Protein AF-A0A9D6ND81-F1 (afdb_monomer)

Sequence (328 aa):
MEAWKDYARQASREGVLPTLGQKLVQLRFPVREGISRTQEYRAAIRRGERTEPGEGVRLQSPDELGLLLQPTPAGVVPVLIAGCREDFVLLVQALGHGNEPVTIPDSMGAITLGGLKNWDRIERLKLRFEREFPAGEWDEEFARMLPYPELYQDRVLIVSTGEYSGVEASALGIEEPAWRELSLAIRLHHECAHYFTHRVLGSMQNHALDELIADYMGIRGAIGRYRADWALHFLGLESFPNYRRGGRLQNYRDPPLRRAAFSVVCSLVRAAVGHLESFDSQLDRGAGDASLLLTLTRFGLIELASPEAPRRLVENWSRTVTLSGCKQ

Secondary structure (DSSP, 8-state):
-HHHHHHHHHHHHH-HHHHHHHH-GGGGS---TTGGGSHHHHHHHHH-PPPP-------SSGGG-EEEEEEETTEEEEEEEESSHHHHHHHHHHHHSTT--PPPPTT--EEEEEEEE-HHHHHHHHHHHHHH-TT--HHHHHHHHTT-GGGTEEEEEEEE-SPGGG--GGGGT--HHHHHHHHHHHHHHHHHHHHHHHHHHS----SHHHHHHHHHHHHHHHHSS--HHHHHHHHT-TBTTBPPTTSGGGGG-SS---HHHHHHHHHHHHHHHHHHHHHHTTS-TT--HHHHHHHHTTS-HHHHHSTTHHHHHHHHHHHHHHHTT---

Foldseek 3Di:
DVVLVVLQVVCVPPNNLVSVVVWQVLQQDAQEACPLVDPQLCCCQVVVDDDDRDPGYDAPCRVQWDWDFDQFPLGTAIETEHADPRNLQQCCCSQPVSSYNDDDDPQDFKDKHWFRFGSNLLVVVQVVCCVVPVPDDSVVVVVVCVVPSVSGIHIYMYGYLDAALNFACVNVVHDRVVRSQLNVQLVSQLVSLVVLCCNPVVDDDLAPLSNLLSSQRSNCRSPLFADLCVVCSQQQNNPPVDGDPSHPVCVNQVVNDDPVVSSVVSLLSSQLSVLSRLLRVPDDSPQDPNLLSVLSVVDDSNCSSDPCNSVSSVVSSVVSCVVVPPDD

Mean predicted aligned error: 5.25 Å

Solvent-accessible surface area (backbone atoms only — not comparable to full-atom values): 17987 Å² total; per-residue (Å²): 110,72,68,57,54,52,47,48,62,46,18,78,75,68,35,42,65,66,44,43,32,77,40,36,67,50,44,39,39,49,69,34,83,65,45,59,72,37,68,67,48,43,38,32,75,76,69,58,46,86,71,77,94,59,87,17,56,80,56,87,54,58,89,49,41,42,71,44,77,44,79,40,86,76,49,74,41,44,33,40,35,18,56,41,70,68,37,32,48,51,50,47,21,24,70,69,48,56,13,26,76,68,90,70,64,88,86,63,57,60,51,79,43,71,73,38,72,30,50,52,54,46,52,53,51,48,58,50,46,46,70,78,35,76,88,58,62,64,70,63,55,51,58,69,43,62,90,45,52,78,81,44,31,39,60,39,35,40,32,33,40,60,51,47,69,76,50,58,31,72,83,73,75,41,56,58,73,62,36,32,54,43,19,32,40,20,48,53,33,20,52,42,42,50,53,30,36,38,72,76,68,74,51,77,61,94,39,66,52,54,53,51,52,15,50,45,43,4,40,20,67,52,71,69,46,54,51,41,67,60,52,25,51,35,38,16,43,69,60,62,93,49,70,48,87,84,19,52,55,66,73,55,32,80,76,79,58,54,71,69,59,44,53,51,52,53,52,34,51,57,38,21,41,51,28,50,31,60,35,45,74,75,51,65,89,77,68,54,66,55,47,49,54,63,40,57,73,74,52,53,58,69,50,35,34,36,92,59,24,32,62,52,49,53,58,42,36,57,52,41,37,65,72,68,68,60,74,131

Structure (mmCIF, N/CA/C/O backbone):
data_AF-A0A9D6ND81-F1
#
_entry.id   AF-A0A9D6ND81-F1
#
loop_
_atom_site.group_PDB
_atom_site.id
_atom_site.type_symbol
_atom_site.label_atom_id
_atom_site.label_alt_id
_atom_site.label_comp_id
_atom_site.label_asym_id
_atom_site.label_entity_id
_atom_site.label_seq_id
_atom_site.pdbx_PDB_ins_code
_atom_site.Cartn_x
_atom_site.Cartn_y
_atom_site.Cartn_z
_atom_site.occupancy
_atom_site.B_iso_or_equiv
_atom_site.auth_seq_id
_atom_site.auth_comp_id
_atom_site.auth_asym_id
_atom_site.auth_atom_id
_atom_site.pdbx_PDB_model_num
ATOM 1 N N . MET A 1 1 ? 15.824 1.475 -5.608 1.00 88.25 1 MET A N 1
ATOM 2 C CA . MET A 1 1 ? 15.254 2.763 -5.146 1.00 88.25 1 MET A CA 1
ATOM 3 C C . MET A 1 1 ? 15.819 3.968 -5.895 1.00 88.25 1 MET A C 1
ATOM 5 O O . MET A 1 1 ? 15.022 4.783 -6.324 1.00 88.25 1 MET A O 1
ATOM 9 N N . GLU A 1 2 ? 17.136 4.087 -6.115 1.00 88.56 2 GLU A N 1
ATOM 10 C CA . GLU A 1 2 ? 17.716 5.240 -6.846 1.00 88.56 2 GLU A CA 1
ATOM 11 C C . GLU A 1 2 ? 17.042 5.536 -8.197 1.00 88.56 2 GLU A C 1
ATOM 13 O O . GLU A 1 2 ? 16.660 6.673 -8.449 1.00 88.56 2 GLU A O 1
ATOM 18 N N . ALA A 1 3 ? 16.768 4.508 -9.009 1.00 92.38 3 ALA A N 1
ATOM 19 C CA . ALA A 1 3 ? 16.034 4.680 -10.267 1.00 92.38 3 ALA A CA 1
ATOM 20 C C . ALA A 1 3 ? 14.653 5.344 -10.071 1.00 92.38 3 ALA A C 1
ATOM 22 O O . ALA A 1 3 ? 14.305 6.269 -10.790 1.00 92.38 3 ALA A O 1
ATOM 23 N N . TRP A 1 4 ? 13.894 4.947 -9.046 1.00 95.69 4 TRP A N 1
ATOM 24 C CA . TRP A 1 4 ? 12.583 5.537 -8.752 1.00 95.69 4 TRP A CA 1
ATOM 25 C C . TRP A 1 4 ? 12.667 6.972 -8.225 1.00 95.69 4 TRP A C 1
ATOM 27 O O . TRP A 1 4 ? 11.768 7.763 -8.497 1.00 95.69 4 TRP A O 1
ATOM 37 N N . LYS A 1 5 ? 13.751 7.343 -7.528 1.00 95.88 5 LYS A N 1
ATOM 38 C CA . LYS A 1 5 ? 14.025 8.749 -7.179 1.00 95.88 5 LYS A CA 1
ATOM 39 C C . LYS A 1 5 ? 14.247 9.591 -8.431 1.00 95.88 5 LYS A C 1
ATOM 41 O O . LYS A 1 5 ? 13.729 10.701 -8.509 1.00 95.88 5 LYS A O 1
ATOM 46 N N . ASP A 1 6 ? 14.975 9.064 -9.414 1.00 95.44 6 ASP A N 1
ATOM 47 C CA . ASP A 1 6 ? 15.129 9.727 -10.711 1.00 95.44 6 ASP A CA 1
ATOM 48 C C . ASP A 1 6 ? 13.788 9.859 -11.430 1.00 95.44 6 ASP A C 1
ATOM 50 O O . ASP A 1 6 ? 13.465 10.947 -11.899 1.00 95.44 6 ASP A O 1
ATOM 54 N N . TYR A 1 7 ? 12.984 8.792 -11.457 1.00 97.06 7 TYR A N 1
ATOM 55 C CA . TYR A 1 7 ? 11.669 8.819 -12.101 1.00 97.06 7 TYR A CA 1
ATOM 56 C C . TYR A 1 7 ? 10.750 9.844 -11.440 1.00 97.06 7 TYR A C 1
ATOM 58 O O . TYR A 1 7 ? 10.130 10.627 -12.143 1.00 97.06 7 TYR A O 1
ATOM 66 N N . ALA A 1 8 ? 10.711 9.913 -10.107 1.00 96.88 8 ALA A N 1
ATOM 67 C CA . ALA A 1 8 ? 9.925 10.915 -9.390 1.00 96.88 8 ALA A CA 1
ATOM 68 C C . ALA A 1 8 ? 10.389 12.352 -9.698 1.00 96.88 8 ALA A C 1
ATOM 70 O O . ALA A 1 8 ? 9.562 13.241 -9.895 1.00 96.88 8 ALA A O 1
ATOM 71 N N . ARG A 1 9 ? 11.707 12.585 -9.798 1.00 97.00 9 ARG A N 1
ATOM 72 C CA . ARG A 1 9 ? 12.269 13.895 -10.179 1.00 97.00 9 ARG A CA 1
ATOM 73 C C . ARG A 1 9 ? 11.976 14.288 -11.624 1.00 97.00 9 ARG A C 1
ATOM 75 O O . ARG A 1 9 ? 11.824 15.472 -11.899 1.00 97.00 9 ARG A O 1
ATOM 82 N N . GLN A 1 10 ? 11.958 13.328 -12.544 1.00 96.94 10 GLN A N 1
ATOM 83 C CA . GLN A 1 10 ? 11.612 13.573 -13.943 1.00 96.94 10 GLN A CA 1
ATOM 84 C C . GLN A 1 10 ? 10.099 13.800 -14.087 1.00 96.94 10 GLN A C 1
ATOM 86 O O . GLN A 1 10 ? 9.672 14.770 -14.710 1.00 96.94 10 GLN A O 1
ATOM 91 N N . ALA A 1 11 ? 9.293 12.988 -13.401 1.00 96.88 11 ALA A N 1
ATOM 92 C CA . ALA A 1 11 ? 7.837 13.069 -13.404 1.00 96.88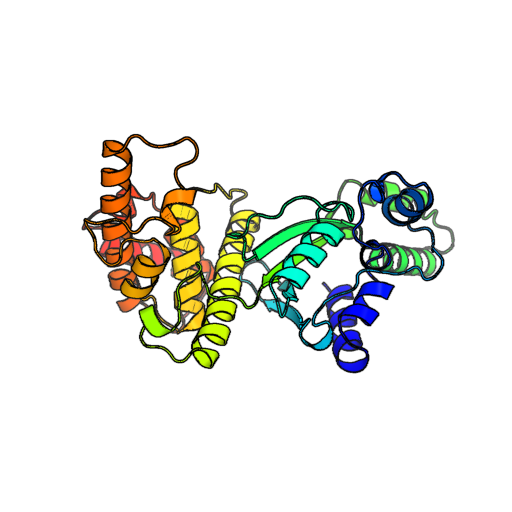 11 ALA A CA 1
ATOM 93 C C . ALA A 1 11 ? 7.298 14.404 -12.883 1.00 96.88 11 ALA A C 1
ATOM 95 O O . ALA A 1 11 ? 6.291 14.879 -13.396 1.00 96.88 11 ALA A O 1
ATOM 96 N N . SER A 1 12 ? 7.975 15.051 -11.930 1.00 94.81 12 SER A N 1
ATOM 97 C CA . SER A 1 12 ? 7.572 16.385 -11.460 1.00 94.81 12 SER A CA 1
ATOM 98 C C . SER A 1 12 ? 7.751 17.496 -12.502 1.00 94.81 12 SER A C 1
ATOM 100 O O . SER A 1 12 ? 7.227 18.591 -12.314 1.00 94.81 12 SER A O 1
ATOM 102 N N . ARG A 1 13 ? 8.492 17.235 -13.586 1.00 95.25 13 ARG A N 1
ATOM 103 C CA . ARG A 1 13 ? 8.739 18.182 -14.684 1.00 95.25 13 ARG A CA 1
ATOM 104 C C . ARG A 1 13 ? 7.963 17.820 -15.943 1.00 95.25 13 ARG A C 1
ATOM 106 O O . ARG A 1 13 ? 7.479 18.708 -16.631 1.00 95.25 13 ARG A O 1
ATOM 113 N N . GLU A 1 14 ? 7.886 16.529 -16.249 1.00 95.12 14 GLU A N 1
ATOM 114 C CA . GLU A 1 14 ? 7.381 16.018 -17.529 1.00 95.12 14 GLU A CA 1
ATOM 115 C C . GLU A 1 14 ? 6.001 15.356 -17.411 1.00 95.12 14 GLU A C 1
ATOM 117 O O . GLU A 1 14 ? 5.374 15.082 -18.428 1.00 95.12 14 GLU A O 1
ATOM 122 N N . GLY A 1 15 ? 5.520 15.100 -16.190 1.00 96.25 15 GLY A N 1
ATOM 123 C CA . GLY A 1 15 ? 4.318 14.315 -15.912 1.00 96.25 15 GLY A CA 1
ATOM 124 C C . GLY A 1 15 ? 4.631 12.839 -15.643 1.00 96.25 15 GLY A C 1
ATOM 125 O O . GLY A 1 15 ? 5.607 12.277 -16.154 1.00 96.25 15 GLY A O 1
ATOM 126 N N . VAL A 1 16 ? 3.799 12.185 -14.825 1.00 97.25 16 VAL A N 1
ATOM 127 C CA . VAL A 1 16 ? 4.038 10.804 -14.370 1.00 97.25 16 VAL A CA 1
ATOM 128 C C . VAL A 1 16 ? 3.917 9.799 -15.512 1.00 97.25 16 VAL A C 1
ATOM 130 O O . VAL A 1 16 ? 4.840 9.016 -15.730 1.00 97.25 16 VAL A O 1
ATOM 133 N N . LEU A 1 17 ? 2.811 9.824 -16.260 1.00 95.56 17 LEU A N 1
ATOM 134 C CA . LEU A 1 17 ? 2.563 8.876 -17.349 1.00 95.56 17 LEU A CA 1
ATOM 135 C C . LEU A 1 17 ? 3.634 8.931 -18.457 1.00 95.56 17 LEU A C 1
ATOM 137 O O . LEU A 1 17 ? 4.188 7.875 -18.766 1.00 95.56 17 LEU A O 1
ATOM 141 N N . PRO A 1 18 ? 3.993 10.098 -19.034 1.00 93.94 18 PRO A N 1
ATOM 142 C CA . PRO A 1 18 ? 5.040 10.155 -20.056 1.00 93.94 18 PRO A CA 1
ATOM 143 C C . PRO A 1 18 ? 6.413 9.748 -19.510 1.00 93.94 18 PRO A C 1
ATOM 145 O O . PRO A 1 18 ? 7.141 9.025 -20.191 1.00 93.94 18 PRO A O 1
ATOM 148 N N . THR A 1 19 ? 6.746 10.126 -18.270 1.00 95.75 19 THR A N 1
ATOM 149 C CA . THR A 1 19 ? 7.998 9.701 -17.627 1.00 95.75 19 THR A CA 1
ATOM 150 C C . THR A 1 19 ? 8.043 8.186 -17.490 1.00 95.75 19 THR A C 1
ATOM 152 O O . THR A 1 19 ? 8.969 7.546 -17.979 1.00 95.75 19 THR A O 1
ATOM 155 N N . LEU A 1 20 ? 7.036 7.580 -16.856 1.00 95.44 20 LEU A N 1
ATOM 156 C CA . LEU A 1 20 ? 7.020 6.137 -16.639 1.00 95.44 20 LEU A CA 1
ATOM 157 C C . LEU A 1 20 ? 6.849 5.361 -17.944 1.00 95.44 20 LEU A C 1
ATOM 159 O O . LEU A 1 20 ? 7.405 4.276 -18.049 1.00 95.44 20 LEU A O 1
ATOM 163 N N . GLY A 1 21 ? 6.189 5.913 -18.963 1.00 92.75 21 GLY A N 1
ATOM 164 C CA . GLY A 1 21 ? 6.114 5.327 -20.304 1.00 92.75 21 GLY A CA 1
ATOM 165 C C . GLY A 1 21 ? 7.483 5.107 -20.951 1.00 92.75 21 GLY A C 1
ATOM 166 O O . GLY A 1 21 ? 7.679 4.125 -21.663 1.00 92.75 21 GLY A O 1
ATOM 167 N N . GLN A 1 22 ? 8.467 5.960 -20.655 1.00 90.50 22 GLN A N 1
ATOM 168 C CA . GLN A 1 22 ? 9.845 5.781 -21.127 1.00 90.50 22 GLN A CA 1
ATOM 169 C C . GLN A 1 22 ? 10.618 4.708 -20.344 1.00 90.50 22 GLN A C 1
ATOM 171 O O . GLN A 1 22 ? 11.626 4.204 -20.835 1.00 90.50 22 GLN A O 1
ATOM 176 N N . LYS A 1 23 ? 10.192 4.388 -19.116 1.00 91.75 23 LYS A N 1
ATOM 177 C CA . LYS A 1 23 ? 10.941 3.551 -18.157 1.00 91.75 23 LYS A CA 1
ATOM 178 C C . LYS A 1 23 ? 10.355 2.152 -18.008 1.00 91.75 23 LYS A C 1
ATOM 180 O O . LYS A 1 23 ? 11.082 1.166 -17.908 1.00 91.75 23 LYS A O 1
ATOM 185 N N . LEU A 1 24 ? 9.031 2.076 -18.007 1.00 93.00 24 LEU A N 1
ATOM 186 C CA . LEU A 1 24 ? 8.222 0.882 -17.838 1.00 93.00 24 LEU A CA 1
ATOM 187 C C . LEU A 1 24 ? 7.550 0.571 -19.170 1.00 93.00 24 LEU A C 1
ATOM 189 O O . LEU A 1 24 ? 6.518 1.134 -19.530 1.00 93.00 24 LEU A O 1
ATOM 193 N N . VAL A 1 25 ? 8.160 -0.351 -19.905 1.00 91.75 25 VAL A N 1
ATOM 194 C CA . VAL A 1 25 ? 7.759 -0.733 -21.262 1.00 91.75 25 VAL A CA 1
ATOM 195 C C . VAL A 1 25 ? 6.287 -1.161 -21.368 1.00 91.75 25 VAL A C 1
ATOM 197 O O . VAL A 1 25 ? 5.660 -0.922 -22.392 1.00 91.75 25 VAL A O 1
ATOM 200 N N . GLN A 1 26 ? 5.701 -1.709 -20.301 1.00 93.44 26 GLN A N 1
ATOM 201 C CA . GLN A 1 26 ? 4.286 -2.083 -20.215 1.00 93.44 26 GLN A CA 1
ATOM 202 C C . GLN A 1 26 ? 3.352 -0.900 -20.500 1.00 93.44 26 GLN A C 1
ATOM 204 O O . GLN A 1 26 ? 2.315 -1.076 -21.131 1.00 93.44 26 GLN A O 1
ATOM 209 N N . LEU A 1 27 ? 3.725 0.315 -20.084 1.00 94.50 27 LEU A N 1
ATOM 210 C CA . LEU A 1 27 ? 2.910 1.517 -20.281 1.00 94.50 27 LEU A CA 1
ATOM 211 C C . LEU A 1 27 ? 2.915 2.007 -21.739 1.00 94.50 27 LEU A C 1
ATOM 213 O O . LEU A 1 27 ? 2.100 2.848 -22.113 1.00 94.50 27 LEU A O 1
ATOM 217 N N . ARG A 1 28 ? 3.799 1.454 -22.581 1.00 92.81 28 ARG A N 1
ATOM 218 C CA . ARG A 1 28 ? 3.865 1.728 -24.025 1.00 92.81 28 ARG A CA 1
ATOM 219 C C . ARG A 1 28 ? 2.915 0.859 -24.847 1.00 92.81 28 ARG A C 1
ATOM 221 O O . ARG A 1 28 ? 2.772 1.090 -26.045 1.00 92.81 28 ARG A O 1
ATOM 228 N N . PHE A 1 29 ? 2.245 -0.103 -24.216 1.00 94.25 29 PHE A N 1
ATOM 229 C CA . PHE A 1 29 ? 1.264 -0.970 -24.857 1.00 94.25 29 PHE A CA 1
ATOM 230 C C . PHE A 1 29 ? -0.150 -0.663 -24.351 1.00 94.25 29 PHE A C 1
ATOM 232 O O . PHE A 1 29 ? -0.328 -0.454 -23.150 1.00 94.25 29 PHE A O 1
ATOM 239 N N . PRO A 1 30 ? -1.170 -0.665 -25.226 1.00 95.62 30 PRO A N 1
ATOM 240 C CA . PRO A 1 30 ? -2.553 -0.535 -24.784 1.00 95.62 30 PRO A CA 1
ATOM 241 C C . PRO A 1 30 ? -2.991 -1.771 -23.997 1.00 95.62 30 PRO A C 1
ATOM 243 O O . PRO A 1 30 ? -2.420 -2.850 -24.146 1.00 95.62 30 PRO A O 1
ATOM 246 N N . VAL A 1 31 ? -4.034 -1.634 -23.182 1.00 96.56 31 VAL A N 1
ATOM 247 C CA . VAL A 1 31 ? -4.707 -2.798 -22.597 1.00 96.56 31 VAL A CA 1
ATOM 248 C C . VAL A 1 31 ? -5.694 -3.351 -23.624 1.00 96.56 31 VAL A C 1
ATOM 250 O O . VAL A 1 31 ? -6.632 -2.658 -24.014 1.00 96.56 31 VAL A O 1
ATOM 253 N N . ARG A 1 32 ? -5.470 -4.579 -24.103 1.00 96.31 32 ARG A N 1
ATOM 254 C CA . ARG A 1 32 ? -6.309 -5.212 -25.133 1.00 96.31 32 ARG A CA 1
ATOM 255 C C . ARG A 1 32 ? -6.167 -6.727 -25.114 1.00 96.31 32 ARG A C 1
ATOM 257 O O . ARG A 1 32 ? -5.070 -7.244 -24.928 1.00 96.31 32 ARG A O 1
ATOM 264 N N . GLU A 1 33 ? -7.268 -7.423 -25.383 1.00 97.31 33 GLU A N 1
ATOM 265 C CA . GLU A 1 33 ? -7.290 -8.883 -25.446 1.00 97.31 33 GLU A CA 1
ATOM 266 C C . GLU A 1 33 ? -6.237 -9.431 -26.423 1.00 97.31 33 GLU A C 1
ATOM 268 O O . GLU A 1 33 ? -6.133 -9.012 -27.580 1.00 97.31 33 GLU A O 1
ATOM 273 N N . GLY A 1 34 ? -5.432 -10.369 -25.931 1.00 95.94 34 GLY A N 1
ATOM 274 C CA . GLY A 1 34 ? -4.410 -11.080 -26.686 1.00 95.94 34 GLY A CA 1
ATOM 275 C C . GLY A 1 34 ? -3.121 -10.294 -26.923 1.00 95.94 34 GLY A C 1
ATOM 276 O O . GLY A 1 34 ? -2.216 -10.831 -27.574 1.00 95.94 34 GLY A O 1
ATOM 277 N N . ILE A 1 35 ? -2.981 -9.065 -26.409 1.00 94.94 35 ILE A N 1
ATOM 278 C CA . ILE A 1 35 ? -1.780 -8.257 -26.651 1.00 94.94 35 ILE A CA 1
ATOM 279 C C . ILE A 1 35 ? -0.513 -8.932 -26.122 1.00 94.94 35 ILE A C 1
ATOM 281 O O . ILE A 1 35 ? 0.520 -8.908 -26.799 1.00 94.94 35 ILE A O 1
ATOM 285 N N . SER A 1 36 ? -0.616 -9.656 -25.002 1.00 94.19 36 SER A N 1
ATOM 286 C CA . SER A 1 36 ? 0.494 -10.393 -24.385 1.00 94.19 36 SER A CA 1
ATOM 287 C C . SER A 1 36 ? 1.052 -11.521 -25.266 1.00 94.19 36 SER A C 1
ATOM 289 O O . SER A 1 36 ? 2.153 -12.049 -25.041 1.00 94.19 36 SER A O 1
ATOM 291 N N . ARG A 1 37 ? 0.285 -11.931 -26.285 1.00 94.81 37 ARG A N 1
ATOM 292 C CA . ARG A 1 37 ? 0.641 -13.002 -27.221 1.00 94.81 37 ARG A CA 1
ATOM 293 C C . ARG A 1 37 ? 1.326 -12.492 -28.481 1.00 94.81 37 ARG A C 1
ATOM 295 O O . ARG A 1 37 ? 1.929 -13.302 -29.185 1.00 94.81 37 ARG A O 1
ATOM 302 N N . THR A 1 38 ? 1.270 -11.189 -28.743 1.00 93.69 38 THR A N 1
ATOM 303 C CA . THR A 1 38 ? 1.904 -10.586 -29.917 1.00 93.69 38 THR A CA 1
ATOM 304 C C . THR A 1 38 ? 3.428 -10.714 -29.848 1.00 93.69 38 THR A C 1
ATOM 306 O O . THR A 1 38 ? 4.031 -10.760 -28.770 1.00 93.69 38 THR A O 1
ATOM 309 N N . GLN A 1 39 ? 4.067 -10.806 -31.015 1.00 93.06 39 GLN A N 1
ATOM 310 C CA . GLN A 1 39 ? 5.523 -10.916 -31.103 1.00 93.06 39 GLN A CA 1
ATOM 311 C C . GLN A 1 39 ? 6.210 -9.659 -30.560 1.00 93.06 39 GLN A C 1
ATOM 313 O O . GLN A 1 39 ? 7.165 -9.781 -29.796 1.00 93.06 39 GLN A O 1
ATOM 318 N N . GLU A 1 40 ? 5.683 -8.483 -30.904 1.00 92.81 40 GLU A N 1
ATOM 319 C CA . GLU A 1 40 ? 6.182 -7.183 -30.453 1.00 92.81 40 GLU A CA 1
ATOM 320 C C . GLU A 1 40 ? 6.127 -7.051 -28.925 1.00 92.81 40 GLU A C 1
ATOM 322 O O . GLU A 1 40 ? 7.141 -6.759 -28.293 1.00 92.81 40 GLU A O 1
ATOM 327 N N . TYR A 1 41 ? 4.986 -7.369 -28.305 1.00 92.75 41 TYR A N 1
ATOM 328 C CA . TYR A 1 41 ? 4.858 -7.331 -26.848 1.00 92.75 41 TYR A CA 1
ATOM 329 C C . TYR A 1 41 ? 5.855 -8.268 -26.165 1.00 92.75 41 TYR A C 1
ATOM 331 O O . TYR A 1 41 ? 6.558 -7.891 -25.228 1.00 92.75 41 TYR A O 1
ATOM 339 N N . ARG A 1 42 ? 5.962 -9.513 -26.645 1.00 92.75 42 ARG A N 1
ATOM 340 C CA . ARG A 1 42 ? 6.892 -10.495 -26.069 1.00 92.75 42 ARG A CA 1
ATOM 341 C C . ARG A 1 42 ? 8.344 -10.066 -26.230 1.00 92.75 42 ARG A C 1
ATOM 343 O O . ARG A 1 42 ? 9.124 -10.302 -25.312 1.00 92.75 42 ARG A O 1
ATOM 350 N N . ALA A 1 43 ? 8.697 -9.465 -27.361 1.00 92.06 43 ALA A N 1
ATOM 351 C CA . ALA A 1 43 ? 10.022 -8.916 -27.603 1.00 92.06 43 ALA A CA 1
ATOM 352 C C . ALA A 1 43 ? 10.363 -7.818 -26.587 1.00 92.06 43 ALA A C 1
ATOM 354 O O . ALA A 1 43 ? 11.364 -7.916 -25.875 1.00 92.06 43 ALA A O 1
ATOM 355 N N . ALA A 1 44 ? 9.465 -6.850 -26.430 1.00 91.81 44 ALA A N 1
ATOM 356 C CA . ALA A 1 44 ? 9.645 -5.721 -25.531 1.00 91.81 44 ALA A CA 1
ATOM 357 C C . ALA A 1 44 ? 9.690 -6.152 -24.053 1.00 91.81 44 ALA A C 1
ATOM 359 O O . ALA A 1 44 ? 10.634 -5.845 -23.330 1.00 91.81 44 ALA A O 1
ATOM 360 N N . ILE A 1 45 ? 8.708 -6.937 -23.595 1.00 89.62 45 ILE A N 1
ATOM 361 C CA . ILE A 1 45 ? 8.596 -7.325 -22.181 1.00 89.62 45 ILE A CA 1
ATOM 362 C C . ILE A 1 45 ? 9.645 -8.364 -21.773 1.00 89.62 45 ILE A C 1
ATOM 364 O O . ILE A 1 45 ? 10.164 -8.303 -20.655 1.00 89.62 45 ILE A O 1
ATOM 368 N N . ARG A 1 46 ? 9.957 -9.348 -22.632 1.00 86.94 46 ARG A N 1
ATOM 369 C CA . ARG A 1 46 ? 10.862 -10.455 -22.262 1.00 86.94 46 ARG A CA 1
ATOM 370 C C . ARG A 1 46 ? 12.324 -10.191 -22.581 1.00 86.94 46 ARG A C 1
ATOM 372 O O . ARG A 1 46 ? 13.155 -10.773 -21.889 1.00 86.94 46 ARG A O 1
ATOM 379 N N . ARG A 1 47 ? 12.626 -9.373 -23.592 1.00 84.19 47 ARG A N 1
ATOM 380 C CA . ARG A 1 47 ? 14.000 -9.121 -24.057 1.00 84.19 47 ARG A CA 1
ATOM 381 C C . ARG A 1 47 ? 14.423 -7.652 -23.986 1.00 84.19 47 ARG A C 1
ATOM 383 O O . ARG A 1 47 ? 15.585 -7.369 -24.239 1.00 84.19 47 ARG A O 1
ATOM 390 N N . GLY A 1 48 ? 13.518 -6.735 -23.635 1.00 85.19 48 GLY A N 1
ATOM 391 C CA . GLY A 1 48 ? 13.843 -5.312 -23.525 1.00 85.19 48 GLY A CA 1
ATOM 392 C C . GLY A 1 48 ? 14.061 -4.636 -24.873 1.00 85.19 48 GLY A C 1
ATOM 393 O O . GLY A 1 48 ? 14.685 -3.579 -24.931 1.00 85.19 48 GLY A O 1
ATOM 394 N N . GLU A 1 49 ? 13.579 -5.243 -25.962 1.00 87.25 49 GLU A N 1
ATOM 395 C CA . GLU A 1 49 ? 13.700 -4.658 -27.293 1.00 87.25 49 GLU A CA 1
ATOM 396 C C . GLU A 1 49 ? 12.934 -3.334 -27.360 1.00 87.25 49 GLU A C 1
ATOM 398 O O . GLU A 1 49 ? 11.789 -3.226 -26.907 1.00 87.25 49 GLU A O 1
ATOM 403 N N . ARG A 1 50 ? 13.580 -2.314 -27.931 1.00 79.94 50 ARG A N 1
ATOM 404 C CA . ARG A 1 50 ? 12.942 -1.021 -28.159 1.00 79.94 50 ARG A CA 1
ATOM 405 C C . ARG A 1 50 ? 11.892 -1.195 -29.244 1.00 79.94 50 ARG A C 1
ATOM 407 O O . ARG A 1 50 ? 12.216 -1.522 -30.378 1.00 79.94 50 ARG A O 1
ATOM 414 N N . THR A 1 51 ? 10.643 -0.962 -28.881 1.00 74.12 51 THR A N 1
ATOM 415 C CA . THR A 1 51 ? 9.549 -0.859 -29.843 1.00 74.12 51 THR A CA 1
ATOM 416 C C . THR A 1 51 ? 9.395 0.576 -30.309 1.00 74.12 51 THR A C 1
ATOM 418 O O . THR A 1 51 ? 9.821 1.507 -29.613 1.00 74.12 51 THR A O 1
ATOM 421 N N . GLU A 1 52 ? 8.780 0.763 -31.472 1.00 73.81 52 GLU A N 1
ATOM 422 C CA . GLU A 1 52 ? 8.339 2.085 -31.906 1.00 73.81 52 GLU A CA 1
ATOM 423 C C . GLU A 1 52 ? 7.268 2.629 -30.941 1.00 73.81 52 GLU A C 1
ATOM 425 O O . GLU A 1 52 ? 6.636 1.867 -30.197 1.00 73.81 52 GLU A O 1
ATOM 430 N N . PRO A 1 53 ? 7.073 3.953 -30.857 1.00 62.41 53 PRO A N 1
ATOM 431 C CA . PRO A 1 53 ? 5.973 4.528 -30.093 1.00 62.41 53 PRO A CA 1
ATOM 432 C C . PRO A 1 53 ? 4.619 4.014 -30.615 1.00 62.41 53 PRO A C 1
ATOM 434 O O . PRO A 1 53 ? 4.193 4.361 -31.713 1.00 62.41 53 PRO A O 1
ATOM 437 N N . GLY A 1 54 ? 3.957 3.165 -29.825 1.00 70.56 54 GLY A N 1
ATOM 438 C CA . GLY A 1 54 ? 2.589 2.706 -30.065 1.00 70.56 54 GLY A CA 1
ATOM 439 C C . GLY A 1 54 ? 1.544 3.557 -29.336 1.00 70.56 54 GLY A C 1
ATOM 440 O O . GLY A 1 54 ? 1.853 4.595 -28.757 1.00 70.56 54 GLY A O 1
ATOM 441 N N . GLU A 1 55 ? 0.294 3.085 -29.327 1.00 82.06 55 GLU A N 1
ATOM 442 C CA . GLU A 1 55 ? -0.847 3.789 -28.718 1.00 82.06 55 GLU A CA 1
ATOM 443 C C . GLU A 1 55 ? -0.750 3.957 -27.187 1.00 82.06 55 GLU A C 1
ATOM 445 O O . GLU A 1 55 ? -1.362 4.880 -26.649 1.00 82.06 55 GLU A O 1
ATOM 450 N N . GLY A 1 56 ? 0.047 3.124 -26.502 1.00 90.25 56 GLY A N 1
ATOM 451 C CA . GLY A 1 56 ? 0.264 3.212 -25.056 1.00 90.25 56 GLY A CA 1
ATOM 452 C C . GLY A 1 56 ? -0.977 2.944 -24.203 1.00 90.25 56 GLY A C 1
ATOM 453 O O . GLY A 1 56 ? -2.075 2.702 -24.703 1.00 90.25 56 GLY A O 1
ATOM 454 N N . VAL A 1 57 ? -0.798 2.989 -22.883 1.00 94.38 57 VAL A N 1
ATOM 455 C CA . VAL A 1 57 ? -1.926 3.074 -21.947 1.00 94.38 57 VAL A CA 1
ATOM 456 C C . VAL A 1 57 ? -2.538 4.472 -22.047 1.00 94.38 57 VAL A C 1
ATOM 458 O O . VAL A 1 57 ? -1.829 5.471 -21.931 1.00 94.38 57 VAL A O 1
ATOM 461 N N . ARG A 1 58 ? -3.862 4.543 -22.223 1.00 94.62 58 ARG A N 1
ATOM 462 C CA . ARG A 1 58 ? -4.621 5.798 -22.235 1.00 94.62 58 ARG A CA 1
ATOM 463 C C . ARG A 1 58 ? -5.463 5.909 -20.978 1.00 94.62 58 ARG A C 1
ATOM 465 O O . ARG A 1 58 ? -6.483 5.239 -20.864 1.00 94.62 58 ARG A O 1
ATOM 472 N N . LEU A 1 59 ? -5.001 6.739 -20.052 1.00 95.94 59 LEU A N 1
ATOM 473 C CA . LEU A 1 59 ? -5.735 7.061 -18.835 1.00 95.94 59 LEU A CA 1
ATOM 474 C C . LEU A 1 59 ? -6.862 8.055 -19.143 1.00 95.94 59 LEU A C 1
ATOM 476 O O . LEU A 1 59 ? -6.725 8.894 -20.034 1.00 95.94 59 LEU A O 1
ATOM 480 N N . GLN A 1 60 ? -7.960 7.948 -18.405 1.00 96.44 60 GLN A N 1
ATOM 481 C CA . GLN A 1 60 ? -9.093 8.864 -18.429 1.00 96.44 60 GLN A CA 1
ATOM 482 C C . GLN A 1 60 ? -8.734 10.208 -17.786 1.00 96.44 60 GLN A C 1
ATOM 484 O O . GLN A 1 60 ? -9.067 11.250 -18.348 1.00 96.44 60 GLN A O 1
ATOM 489 N N . SER A 1 61 ? -8.008 10.184 -16.664 1.00 95.12 61 SER A N 1
ATOM 490 C CA . SER A 1 61 ? -7.553 11.377 -15.943 1.00 95.12 61 SER A CA 1
ATOM 491 C C . SER A 1 61 ? -6.027 11.348 -15.759 1.00 95.12 61 SER A C 1
ATOM 493 O O . SER A 1 61 ? -5.537 11.256 -14.631 1.00 95.12 61 SER A O 1
ATOM 495 N N . PRO A 1 62 ? -5.232 11.434 -16.848 1.00 94.25 62 PRO A N 1
ATOM 496 C CA . PRO A 1 62 ? -3.773 11.309 -16.782 1.00 94.25 62 PRO A CA 1
ATOM 497 C C . PRO A 1 62 ? -3.108 12.366 -15.889 1.00 94.25 62 PRO A C 1
ATOM 499 O O . PRO A 1 62 ? -2.069 12.081 -15.294 1.00 94.25 62 PRO A O 1
ATOM 502 N N . ASP A 1 63 ? -3.712 13.550 -15.763 1.00 94.62 63 ASP A N 1
ATOM 503 C CA . ASP A 1 63 ? -3.207 14.651 -14.933 1.00 94.62 63 ASP A CA 1
ATOM 504 C C . ASP A 1 63 ? -3.392 14.401 -13.425 1.00 94.62 63 ASP A C 1
ATOM 506 O O . ASP A 1 63 ? -2.704 15.007 -12.606 1.00 94.62 63 ASP A O 1
ATOM 510 N N . GLU A 1 64 ? -4.282 13.478 -13.046 1.00 95.62 64 GLU A N 1
ATOM 511 C CA . GLU A 1 64 ? -4.478 13.053 -11.655 1.00 95.62 64 GLU A CA 1
ATOM 512 C C . GLU A 1 64 ? -3.589 11.856 -11.271 1.00 95.62 64 GLU A C 1
ATOM 514 O O . GLU A 1 64 ? -3.634 11.388 -10.130 1.00 95.62 64 GLU A O 1
ATOM 519 N N . LEU A 1 65 ? -2.771 11.336 -12.197 1.00 97.81 65 LEU A N 1
ATOM 520 C CA . LEU A 1 65 ? -1.825 10.267 -11.890 1.00 97.81 65 LEU A CA 1
ATOM 521 C C . LEU A 1 65 ? -0.681 10.799 -11.019 1.00 97.81 65 LEU A C 1
ATOM 523 O O . LEU A 1 65 ? 0.172 11.560 -11.475 1.00 97.81 65 LEU A O 1
ATOM 527 N N . GLY A 1 66 ? 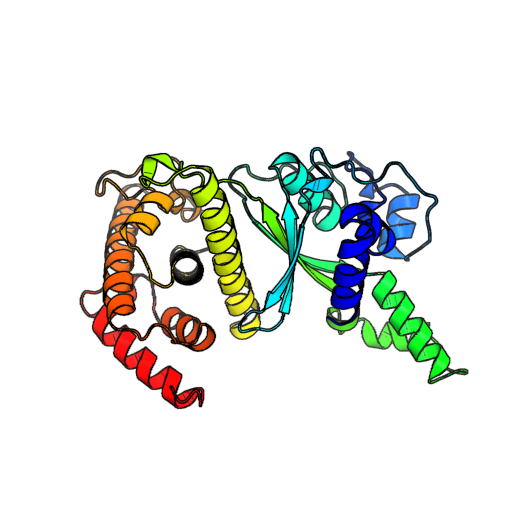-0.613 10.324 -9.779 1.00 97.50 66 GLY A N 1
ATOM 528 C CA . GLY A 1 66 ? 0.468 10.626 -8.847 1.00 97.50 66 GLY A CA 1
ATOM 529 C C . GLY A 1 66 ? 1.564 9.559 -8.827 1.00 97.50 66 GLY A C 1
ATOM 530 O O . GLY A 1 66 ? 1.295 8.368 -8.977 1.00 97.50 66 GLY A O 1
ATOM 531 N N . LEU A 1 67 ? 2.803 9.985 -8.566 1.00 98.06 67 LEU A N 1
ATOM 532 C CA . LEU A 1 67 ? 3.922 9.114 -8.197 1.00 98.06 67 LEU A CA 1
ATOM 533 C C . LEU A 1 67 ? 4.513 9.593 -6.870 1.00 98.06 67 LEU A C 1
ATOM 535 O O . LEU A 1 67 ? 5.073 10.685 -6.789 1.00 98.06 67 LEU A O 1
ATOM 539 N N . LEU A 1 68 ? 4.421 8.750 -5.846 1.00 95.94 68 LEU A N 1
ATOM 540 C CA . LEU A 1 68 ? 4.952 9.000 -4.509 1.00 95.94 68 LEU A CA 1
ATOM 541 C C . LEU A 1 68 ? 6.005 7.948 -4.152 1.00 95.94 68 LEU A C 1
ATOM 543 O O . LEU A 1 68 ? 5.869 6.777 -4.489 1.00 95.94 68 LEU A O 1
ATOM 547 N N . LEU A 1 69 ? 7.055 8.346 -3.435 1.00 96.69 69 LEU A N 1
ATOM 548 C CA . LEU A 1 69 ? 7.978 7.409 -2.795 1.00 96.69 69 LEU A CA 1
ATOM 549 C C . LEU A 1 69 ? 7.636 7.337 -1.312 1.00 96.69 69 LEU A C 1
ATOM 551 O O . LEU A 1 69 ? 8.072 8.185 -0.539 1.00 96.69 69 LEU A O 1
ATOM 555 N N . GLN A 1 70 ? 6.838 6.343 -0.935 1.00 94.75 70 GLN A N 1
ATOM 556 C CA . GLN A 1 70 ? 6.293 6.205 0.409 1.00 94.75 70 GLN A CA 1
ATOM 557 C C . GLN A 1 70 ? 7.330 5.562 1.340 1.00 94.75 70 GLN A C 1
ATOM 559 O O . GLN A 1 70 ? 7.712 4.404 1.123 1.00 94.75 70 GLN A O 1
ATOM 564 N N . PRO A 1 71 ? 7.803 6.264 2.385 1.00 92.31 71 PRO A N 1
ATOM 565 C CA . PRO A 1 71 ? 8.578 5.638 3.443 1.00 92.31 71 PRO A CA 1
ATOM 566 C C . PRO A 1 71 ? 7.692 4.660 4.213 1.00 92.31 71 PRO A C 1
ATOM 568 O O . PRO A 1 71 ? 6.557 4.978 4.567 1.00 92.31 71 PRO A O 1
ATOM 571 N N . THR A 1 72 ? 8.226 3.477 4.491 1.00 90.75 72 THR A N 1
ATOM 572 C CA . THR A 1 72 ? 7.588 2.484 5.357 1.00 90.75 72 THR A CA 1
ATOM 573 C C . THR A 1 72 ? 8.602 1.997 6.388 1.00 90.75 72 THR A C 1
ATOM 575 O O . THR A 1 72 ? 9.815 2.110 6.159 1.00 90.75 72 THR A O 1
ATOM 578 N N . PRO A 1 73 ? 8.152 1.361 7.479 1.00 86.19 73 PRO A N 1
ATOM 579 C CA . PRO A 1 73 ? 9.071 0.752 8.432 1.00 86.19 73 PRO A CA 1
ATOM 580 C C . PRO A 1 73 ? 9.926 -0.387 7.841 1.00 86.19 73 PRO A C 1
ATOM 582 O O . PRO A 1 73 ? 10.923 -0.775 8.441 1.00 86.19 73 PRO A O 1
ATOM 585 N N . ALA A 1 74 ? 9.579 -0.902 6.653 1.00 88.62 74 ALA A N 1
ATOM 586 C CA . ALA A 1 74 ? 10.340 -1.918 5.921 1.00 88.62 74 ALA A CA 1
ATOM 587 C C . ALA A 1 74 ? 11.032 -1.361 4.654 1.00 88.62 74 ALA A C 1
ATOM 589 O O . ALA A 1 74 ? 11.302 -2.094 3.696 1.00 88.62 74 ALA A O 1
ATOM 590 N N . GLY A 1 75 ? 11.324 -0.057 4.635 1.00 89.88 75 GLY A N 1
ATOM 591 C CA . GLY A 1 75 ? 11.985 0.642 3.530 1.00 89.88 75 GLY A CA 1
ATOM 592 C C . GLY A 1 75 ? 11.021 1.451 2.662 1.00 89.88 75 GLY A C 1
ATOM 593 O O . GLY A 1 75 ? 9.828 1.523 2.928 1.00 89.88 75 GLY A O 1
ATOM 594 N N . VAL A 1 76 ? 11.539 2.094 1.619 1.00 92.56 76 VAL A N 1
ATOM 595 C CA . VAL A 1 76 ? 10.732 2.948 0.730 1.00 92.56 76 VAL A CA 1
ATOM 596 C C . VAL A 1 76 ? 10.081 2.103 -0.367 1.00 92.56 76 VAL A C 1
ATOM 598 O O . VAL A 1 76 ? 10.742 1.231 -0.936 1.00 92.56 76 VAL A O 1
ATOM 601 N N . VAL A 1 77 ? 8.820 2.385 -0.695 1.00 93.00 77 VAL A N 1
ATOM 602 C CA . VAL A 1 77 ? 8.084 1.758 -1.804 1.00 93.00 77 VAL A CA 1
ATOM 603 C C . VAL A 1 77 ? 7.566 2.835 -2.770 1.00 93.00 77 VAL A C 1
ATOM 605 O O . VAL A 1 77 ? 7.041 3.852 -2.315 1.00 93.00 77 VAL A O 1
ATOM 608 N N . PRO A 1 78 ? 7.736 2.682 -4.096 1.00 96.75 78 PRO A N 1
ATOM 609 C CA . PRO A 1 78 ? 7.085 3.566 -5.052 1.00 96.75 78 PRO A CA 1
ATOM 610 C C . PRO A 1 78 ? 5.582 3.274 -5.094 1.00 96.75 78 PRO A C 1
ATOM 612 O O . PRO A 1 78 ? 5.168 2.113 -5.110 1.00 96.75 78 PRO A O 1
ATOM 615 N N . VAL A 1 79 ? 4.778 4.332 -5.129 1.00 97.94 79 VAL A N 1
ATOM 616 C CA . VAL A 1 79 ? 3.319 4.280 -5.150 1.00 97.94 79 VAL A CA 1
ATOM 617 C C . VAL A 1 79 ? 2.795 5.069 -6.341 1.00 97.94 79 VAL A C 1
ATOM 619 O O . VAL A 1 79 ? 3.120 6.246 -6.496 1.00 97.94 79 VAL A O 1
ATOM 622 N N . LEU A 1 80 ? 1.967 4.426 -7.159 1.00 98.31 80 LEU A N 1
ATOM 623 C CA . LEU A 1 80 ? 1.168 5.068 -8.195 1.00 98.31 80 LEU A CA 1
ATOM 624 C C . LEU A 1 80 ? -0.224 5.353 -7.642 1.00 98.31 80 LEU A C 1
ATOM 626 O O . LEU A 1 80 ? -0.891 4.444 -7.150 1.00 98.31 80 LEU A O 1
ATOM 630 N N . ILE A 1 81 ? -0.649 6.609 -7.720 1.00 98.25 81 ILE A N 1
ATOM 631 C CA . ILE A 1 81 ? -1.952 7.063 -7.233 1.00 98.25 81 ILE A CA 1
ATOM 632 C C . ILE A 1 81 ? -2.824 7.343 -8.451 1.00 98.25 81 ILE A C 1
ATOM 634 O O . ILE A 1 81 ? -2.563 8.286 -9.189 1.00 98.25 81 ILE A O 1
ATOM 638 N N . ALA A 1 82 ? -3.836 6.514 -8.675 1.00 97.75 82 ALA A N 1
ATOM 639 C CA . ALA A 1 82 ? -4.792 6.693 -9.756 1.00 97.75 82 ALA A CA 1
ATOM 640 C C . ALA A 1 82 ? -5.922 7.643 -9.334 1.00 97.75 82 ALA A C 1
ATOM 642 O O . ALA A 1 82 ? -6.606 7.402 -8.330 1.00 97.75 82 ALA A O 1
ATOM 643 N N . GLY A 1 83 ? -6.138 8.695 -10.126 1.00 95.06 83 GLY A N 1
ATOM 644 C CA . GLY A 1 83 ? -7.173 9.705 -9.886 1.00 95.06 83 GLY A CA 1
ATOM 645 C C . GLY A 1 83 ? -8.596 9.154 -9.913 1.00 95.06 83 GLY A C 1
ATOM 646 O O . GLY A 1 83 ? -9.437 9.580 -9.129 1.00 95.06 83 GLY A O 1
ATOM 647 N N . CYS A 1 84 ? -8.846 8.129 -10.729 1.00 94.56 84 CYS A N 1
ATOM 648 C CA . CYS A 1 84 ? -10.150 7.484 -10.850 1.00 94.56 84 CYS A CA 1
ATOM 649 C C . CYS A 1 84 ? -10.051 5.951 -10.834 1.00 94.56 84 CYS A C 1
ATOM 651 O O . CYS A 1 84 ? -8.962 5.362 -10.819 1.00 94.56 84 CYS A O 1
ATOM 653 N N . ARG A 1 85 ? -11.213 5.291 -10.795 1.00 94.94 85 ARG A N 1
ATOM 654 C CA . ARG A 1 85 ? -11.316 3.829 -10.750 1.00 94.94 85 ARG A CA 1
ATOM 655 C C . ARG A 1 85 ? -10.830 3.198 -12.052 1.00 94.94 85 ARG A C 1
ATOM 657 O O . ARG A 1 85 ? -10.136 2.186 -12.019 1.00 94.94 85 ARG A O 1
ATOM 664 N N . GLU A 1 86 ? -11.182 3.793 -13.176 1.00 96.88 86 GLU A N 1
ATOM 665 C CA . GLU A 1 86 ? -10.865 3.324 -14.518 1.00 96.88 86 GLU A CA 1
ATOM 666 C C . GLU A 1 86 ? -9.347 3.308 -14.728 1.00 96.88 86 GLU A C 1
ATOM 668 O O . GLU A 1 86 ? -8.784 2.293 -15.140 1.00 96.88 86 GLU A O 1
ATOM 673 N N . ASP A 1 87 ? -8.666 4.378 -14.315 1.00 97.81 87 ASP A N 1
ATOM 674 C CA . ASP A 1 87 ? -7.206 4.476 -14.367 1.00 97.81 87 ASP A CA 1
ATOM 675 C C . ASP A 1 87 ? -6.523 3.473 -13.444 1.00 97.81 87 ASP A C 1
ATOM 677 O O . ASP A 1 87 ? -5.526 2.858 -13.825 1.00 97.81 87 ASP A O 1
ATOM 681 N N . PHE A 1 88 ? -7.074 3.258 -12.245 1.00 97.94 88 PHE A N 1
ATOM 682 C CA . PHE A 1 88 ? -6.585 2.217 -11.344 1.00 97.94 88 PHE A CA 1
ATOM 683 C C . PHE A 1 88 ? -6.629 0.847 -12.031 1.00 97.94 88 PHE A C 1
ATOM 685 O O . PHE A 1 88 ? -5.619 0.147 -12.072 1.00 97.94 88 PHE A O 1
ATOM 692 N N . VAL A 1 89 ? -7.774 0.482 -12.616 1.00 98.12 89 VAL A N 1
ATOM 693 C CA . VAL A 1 89 ? -7.954 -0.798 -13.316 1.00 98.12 89 VAL A CA 1
ATOM 694 C C . VAL A 1 89 ? -6.972 -0.931 -14.480 1.00 98.12 89 VAL A C 1
ATOM 696 O O . VAL A 1 89 ? -6.296 -1.957 -14.581 1.00 98.12 89 VAL A O 1
ATOM 699 N N . LEU A 1 90 ? -6.825 0.109 -15.306 1.00 97.88 90 LEU A N 1
ATOM 700 C CA . LEU A 1 90 ? -5.899 0.111 -16.440 1.00 97.88 90 LEU A CA 1
ATOM 701 C C . LEU A 1 90 ? -4.442 -0.073 -16.005 1.00 97.88 90 LEU A C 1
ATOM 703 O O . LEU A 1 90 ? -3.716 -0.862 -16.611 1.00 97.88 90 LEU A O 1
ATOM 707 N N . LEU A 1 91 ? -4.003 0.612 -14.945 1.00 98.19 91 LEU A N 1
ATOM 708 C CA . LEU A 1 91 ? -2.642 0.473 -14.421 1.00 98.19 91 LEU A CA 1
ATOM 709 C C . LEU A 1 91 ? -2.388 -0.933 -13.869 1.00 98.19 91 LEU A C 1
ATOM 711 O O . LEU A 1 91 ? -1.326 -1.505 -14.121 1.00 98.19 91 LEU A O 1
ATOM 715 N N . VAL A 1 92 ? -3.360 -1.514 -13.161 1.00 98.00 92 VAL A N 1
ATOM 716 C CA . VAL A 1 92 ? -3.271 -2.890 -12.649 1.00 98.00 92 VAL A CA 1
ATOM 717 C C . VAL A 1 92 ? -3.200 -3.894 -13.801 1.00 98.00 92 VAL A C 1
ATOM 719 O O . VAL A 1 92 ? -2.352 -4.786 -13.791 1.00 98.00 92 VAL A O 1
ATOM 722 N N . GLN A 1 93 ? -4.026 -3.731 -14.834 1.00 97.88 93 GLN A N 1
ATOM 723 C CA . GLN A 1 93 ? -4.004 -4.584 -16.025 1.00 97.88 93 GLN A CA 1
ATOM 724 C C . GLN A 1 93 ? -2.672 -4.477 -16.781 1.00 97.88 93 GLN A C 1
ATOM 726 O O . GLN A 1 93 ? -2.054 -5.494 -17.107 1.00 97.88 93 GLN A O 1
ATOM 731 N N . ALA A 1 94 ? -2.189 -3.254 -17.011 1.00 96.88 94 ALA A N 1
ATOM 732 C CA . ALA A 1 94 ? -0.941 -2.999 -17.721 1.00 96.88 94 ALA A CA 1
ATOM 733 C C . ALA A 1 94 ? 0.281 -3.548 -16.970 1.00 96.88 94 ALA A C 1
ATOM 735 O O . ALA A 1 94 ? 1.098 -4.267 -17.543 1.00 96.88 94 ALA A O 1
ATOM 736 N N . LEU A 1 95 ? 0.407 -3.239 -15.679 1.00 96.56 95 LEU A N 1
ATOM 737 C CA . LEU A 1 95 ? 1.609 -3.552 -14.904 1.00 96.56 95 LEU A CA 1
ATOM 738 C C . LEU A 1 95 ? 1.572 -4.946 -14.264 1.00 96.56 95 LEU A C 1
ATOM 740 O O . LEU A 1 95 ? 2.630 -5.540 -14.057 1.00 96.56 95 LEU A O 1
ATOM 744 N N . GLY A 1 96 ? 0.384 -5.468 -13.950 1.00 95.56 96 GLY A N 1
ATOM 745 C CA . GLY A 1 96 ? 0.200 -6.722 -13.214 1.00 95.56 96 GLY A CA 1
ATOM 746 C C . GLY A 1 96 ? -0.301 -7.897 -14.055 1.00 95.56 96 GLY A C 1
ATOM 747 O O . GLY A 1 96 ? -0.003 -9.044 -13.729 1.00 95.56 96 GLY A O 1
ATOM 748 N N . HIS A 1 97 ? -1.017 -7.637 -15.153 1.00 96.19 97 HIS A N 1
ATOM 749 C CA . HIS A 1 97 ? -1.692 -8.681 -15.940 1.00 96.19 97 HIS A CA 1
ATOM 750 C C . HIS A 1 97 ? -1.294 -8.700 -17.415 1.00 96.19 97 HIS A C 1
ATOM 752 O O . HIS A 1 97 ? -2.031 -9.190 -18.266 1.00 96.19 97 HIS A O 1
ATOM 758 N N . GLY A 1 98 ? -0.100 -8.200 -17.730 1.00 95.00 98 GLY A N 1
ATOM 759 C CA . GLY A 1 98 ? 0.453 -8.304 -19.076 1.00 95.00 98 GLY A CA 1
ATOM 760 C C . GLY A 1 98 ? -0.343 -7.525 -20.125 1.00 95.00 98 GLY A C 1
ATOM 761 O O . GLY A 1 98 ? -0.421 -7.966 -21.270 1.00 95.00 98 GLY A O 1
ATOM 762 N N . ASN A 1 99 ? -0.949 -6.402 -19.725 1.00 96.75 99 ASN A N 1
ATOM 763 C CA . ASN A 1 99 ? -1.813 -5.570 -20.564 1.00 96.75 99 ASN A CA 1
ATOM 764 C C . ASN A 1 99 ? -3.063 -6.304 -21.092 1.00 96.75 99 ASN A C 1
ATOM 766 O O . ASN A 1 99 ? -3.671 -5.874 -22.071 1.00 96.75 99 ASN A O 1
ATOM 770 N N . GLU A 1 100 ? -3.476 -7.392 -20.443 1.00 97.69 100 GLU A N 1
ATOM 771 C CA . GLU A 1 100 ? -4.727 -8.078 -20.759 1.00 97.69 100 GLU A CA 1
ATOM 772 C C . GLU A 1 100 ? -5.901 -7.453 -19.980 1.00 97.69 100 GLU A C 1
ATOM 774 O O . GLU A 1 100 ? -5.735 -7.095 -18.808 1.00 97.69 100 GLU A O 1
ATOM 779 N N . PRO A 1 101 ? -7.101 -7.345 -20.583 1.00 97.25 101 PRO A N 1
ATOM 780 C CA . PRO A 1 101 ? -8.277 -6.716 -19.982 1.00 9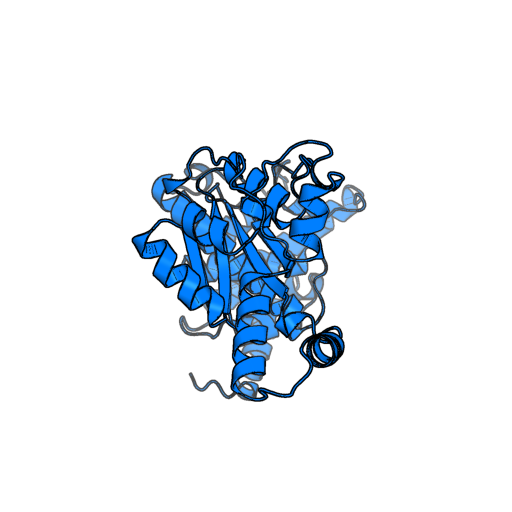7.25 101 PRO A CA 1
ATOM 781 C C . PRO A 1 101 ? -8.968 -7.652 -18.977 1.00 97.25 101 PRO A C 1
ATOM 783 O O . PRO A 1 101 ? -10.149 -7.974 -19.098 1.00 97.25 101 PRO A O 1
ATOM 786 N N . VAL A 1 102 ? -8.222 -8.140 -17.985 1.00 97.31 102 VAL A N 1
ATOM 787 C CA . VAL A 1 102 ? -8.766 -9.006 -16.934 1.00 97.31 102 VAL A CA 1
ATOM 788 C C . VAL A 1 102 ? -9.695 -8.217 -16.013 1.00 97.31 102 VAL A C 1
ATOM 790 O O . VAL A 1 102 ? -9.447 -7.047 -15.717 1.00 97.31 102 VAL A O 1
ATOM 793 N N . THR A 1 103 ? -10.761 -8.848 -15.526 1.00 96.62 103 THR A N 1
ATOM 794 C CA . THR A 1 103 ? -11.671 -8.212 -14.568 1.00 96.62 103 THR A CA 1
ATOM 795 C C . THR A 1 103 ? -10.960 -7.967 -13.238 1.00 96.62 103 THR A C 1
ATOM 797 O O . THR A 1 103 ? -10.473 -8.905 -12.609 1.00 96.62 103 THR A O 1
ATOM 800 N N . ILE A 1 104 ? -10.940 -6.710 -12.794 1.00 94.94 104 ILE A N 1
ATOM 801 C CA . ILE A 1 104 ? -10.434 -6.312 -11.477 1.00 94.94 104 ILE A CA 1
ATOM 802 C C . ILE A 1 104 ? -11.636 -6.090 -10.548 1.00 94.94 104 ILE A C 1
ATOM 804 O O . ILE A 1 104 ? -12.515 -5.306 -10.907 1.00 94.94 104 ILE A O 1
ATOM 808 N N . PRO A 1 105 ? -11.709 -6.740 -9.369 1.00 90.38 105 PRO A N 1
ATOM 809 C CA . PRO A 1 105 ? -12.857 -6.615 -8.469 1.00 90.38 105 PRO A CA 1
ATOM 810 C C . PRO A 1 105 ? -13.134 -5.166 -8.068 1.00 90.38 105 PRO A C 1
ATOM 812 O O . PRO A 1 105 ? -12.203 -4.462 -7.672 1.00 90.38 105 PRO A O 1
ATOM 815 N N . ASP A 1 106 ? -14.395 -4.732 -8.103 1.00 86.81 106 ASP A N 1
ATOM 816 C CA . ASP A 1 106 ? -14.798 -3.353 -7.764 1.00 86.81 106 ASP A CA 1
ATOM 817 C C . ASP A 1 106 ? -14.416 -2.946 -6.338 1.00 86.81 106 ASP A C 1
ATOM 819 O O . ASP A 1 106 ? -14.100 -1.789 -6.077 1.00 86.81 106 ASP A O 1
ATOM 823 N N . SER A 1 107 ? -14.349 -3.916 -5.425 1.00 83.06 107 SER A N 1
ATOM 824 C CA . SER A 1 107 ? -13.915 -3.705 -4.044 1.00 83.06 107 SER A CA 1
ATOM 825 C C . SER A 1 107 ? -12.403 -3.505 -3.880 1.00 83.06 107 SER A C 1
ATOM 827 O O . SER A 1 107 ? -11.956 -3.150 -2.790 1.00 83.06 107 SER A O 1
ATOM 829 N N . MET A 1 108 ? -11.590 -3.773 -4.908 1.00 88.38 108 MET A N 1
ATOM 830 C CA . MET A 1 108 ? -10.132 -3.648 -4.836 1.00 88.38 108 MET A CA 1
ATOM 831 C C . MET A 1 108 ? -9.721 -2.186 -5.006 1.00 88.38 108 MET A C 1
ATOM 833 O O . MET A 1 108 ? -9.727 -1.674 -6.118 1.00 88.38 108 MET A O 1
ATOM 837 N N . GLY A 1 109 ? -9.339 -1.516 -3.920 1.00 91.44 109 GLY A N 1
ATOM 838 C CA . GLY A 1 109 ? -8.891 -0.118 -3.960 1.00 91.44 109 GLY A CA 1
ATOM 839 C C . GLY A 1 109 ? -7.376 0.071 -4.079 1.00 91.44 109 GLY A C 1
ATOM 840 O O . GLY A 1 109 ? -6.933 1.192 -4.340 1.00 91.44 109 GLY A O 1
ATOM 841 N N . ALA A 1 110 ? -6.599 -0.989 -3.863 1.00 94.75 110 ALA A N 1
ATOM 842 C CA . ALA A 1 110 ? -5.144 -0.991 -3.881 1.00 94.75 110 ALA A CA 1
ATOM 843 C C . ALA A 1 110 ? -4.598 -2.382 -4.223 1.00 94.75 110 ALA A C 1
ATOM 845 O O . ALA A 1 110 ? -5.297 -3.384 -4.062 1.00 94.75 110 ALA A O 1
ATOM 846 N N . ILE A 1 111 ? -3.356 -2.432 -4.707 1.00 93.62 111 ILE A N 1
ATOM 847 C CA . ILE A 1 111 ? -2.609 -3.676 -4.892 1.00 93.62 111 ILE A CA 1
ATOM 848 C C . ILE A 1 111 ? -1.102 -3.421 -4.883 1.00 93.62 111 ILE A C 1
ATOM 850 O O . ILE A 1 111 ? -0.601 -2.489 -5.516 1.00 93.62 111 ILE A O 1
ATOM 854 N N . THR A 1 112 ? -0.358 -4.299 -4.211 1.00 92.81 112 THR A N 1
ATOM 855 C CA . THR A 1 112 ? 1.101 -4.358 -4.329 1.00 92.81 112 THR A CA 1
ATOM 856 C C . THR A 1 112 ? 1.492 -5.299 -5.467 1.00 92.81 112 THR A C 1
ATOM 858 O O . THR A 1 112 ? 1.314 -6.512 -5.370 1.00 92.81 112 THR A O 1
ATOM 861 N N . LEU A 1 113 ? 2.077 -4.757 -6.534 1.00 92.62 113 LEU A N 1
ATOM 862 C CA . LEU A 1 113 ? 2.621 -5.537 -7.643 1.00 92.62 113 LEU A CA 1
ATOM 863 C C . LEU A 1 113 ? 4.100 -5.823 -7.404 1.00 92.62 113 LEU A C 1
ATOM 865 O O . LEU A 1 113 ? 4.899 -4.902 -7.237 1.00 92.62 113 LEU A O 1
ATOM 869 N N . GLY A 1 114 ? 4.474 -7.100 -7.403 1.00 90.25 114 GLY A N 1
ATOM 870 C CA . GLY A 1 114 ? 5.863 -7.548 -7.361 1.00 90.25 114 GLY A CA 1
ATOM 871 C C . GLY A 1 114 ? 6.330 -8.096 -8.706 1.00 90.25 114 GLY A C 1
ATOM 872 O O . GLY A 1 114 ? 5.529 -8.525 -9.530 1.00 90.25 114 GLY A O 1
ATOM 873 N N . GLY A 1 115 ? 7.645 -8.121 -8.907 1.00 89.31 115 GLY A N 1
ATOM 874 C CA . GLY A 1 115 ? 8.260 -8.783 -10.056 1.00 89.31 115 GLY A CA 1
ATOM 875 C C . GLY A 1 115 ? 8.215 -7.985 -11.359 1.00 89.31 115 GLY A C 1
ATOM 876 O O . GLY A 1 115 ? 8.399 -8.542 -12.444 1.00 89.31 115 GLY A O 1
ATOM 877 N N . LEU A 1 116 ? 7.992 -6.672 -11.269 1.00 91.44 116 LEU A N 1
ATOM 878 C CA . LEU A 1 116 ? 7.951 -5.792 -12.426 1.00 91.44 116 LEU A CA 1
ATOM 879 C C . LEU A 1 116 ? 9.351 -5.684 -13.038 1.00 91.44 116 LEU A C 1
ATOM 881 O O . LEU A 1 116 ? 10.225 -5.022 -12.482 1.00 91.44 116 LEU A O 1
ATOM 885 N N . LYS A 1 117 ? 9.583 -6.325 -14.186 1.00 89.62 117 LYS A N 1
ATOM 886 C CA . LYS A 1 117 ? 10.862 -6.205 -14.900 1.00 89.62 117 LYS A CA 1
ATOM 887 C C . LYS A 1 117 ? 11.078 -4.761 -15.347 1.00 89.62 117 LYS A C 1
ATOM 889 O O . LYS A 1 117 ? 10.340 -4.264 -16.196 1.00 89.62 117 LYS A O 1
ATOM 894 N N . ASN A 1 118 ? 12.096 -4.113 -14.787 1.00 92.62 118 ASN A N 1
ATOM 895 C CA . ASN A 1 118 ? 12.440 -2.735 -15.100 1.00 92.62 118 ASN A CA 1
ATOM 896 C C . ASN A 1 118 ? 13.626 -2.709 -16.075 1.00 92.62 118 ASN A C 1
ATOM 898 O O . ASN A 1 118 ? 14.785 -2.796 -15.668 1.00 92.62 118 ASN A O 1
ATOM 902 N N . TRP A 1 119 ? 13.331 -2.602 -17.371 1.00 92.12 119 TRP A N 1
ATOM 903 C CA . TRP A 1 119 ? 14.358 -2.597 -18.415 1.00 92.12 119 TRP A CA 1
ATOM 904 C C . TRP A 1 119 ? 15.259 -1.357 -18.379 1.00 92.12 119 TRP A C 1
ATOM 906 O O . TRP A 1 119 ? 16.449 -1.501 -18.636 1.00 92.12 119 TRP A O 1
ATOM 916 N N . ASP A 1 120 ? 14.759 -0.186 -17.961 1.00 93.06 120 ASP A N 1
ATOM 917 C CA . ASP A 1 120 ? 15.613 0.996 -17.734 1.00 93.06 120 ASP A CA 1
ATOM 918 C C . ASP A 1 120 ? 16.629 0.731 -16.608 1.00 93.06 120 ASP A C 1
ATOM 920 O O . ASP A 1 120 ? 17.798 1.098 -16.717 1.00 93.06 120 ASP A O 1
ATOM 924 N N . ARG A 1 121 ? 16.239 0.014 -15.544 1.00 92.56 121 ARG A N 1
ATOM 925 C CA . ARG A 1 121 ? 17.190 -0.419 -14.508 1.00 92.56 121 ARG A CA 1
ATOM 926 C C . ARG A 1 121 ? 18.224 -1.396 -15.053 1.00 92.56 121 ARG A C 1
ATOM 928 O O . ARG A 1 121 ? 19.400 -1.243 -14.732 1.00 92.56 121 ARG A O 1
ATOM 935 N N . ILE A 1 122 ? 17.799 -2.386 -15.833 1.00 92.75 122 ILE A N 1
ATOM 936 C CA . ILE A 1 122 ? 18.708 -3.366 -16.441 1.00 92.75 122 ILE A CA 1
ATOM 937 C C . ILE A 1 122 ? 19.722 -2.650 -17.344 1.00 92.75 122 ILE A C 1
ATOM 939 O O . ILE A 1 122 ? 20.917 -2.897 -17.222 1.00 92.75 122 ILE A O 1
ATOM 943 N N . GLU A 1 123 ? 19.277 -1.699 -18.169 1.00 92.62 123 GLU A N 1
ATOM 944 C CA . GLU A 1 123 ? 20.151 -0.887 -19.027 1.00 92.62 123 GLU A CA 1
ATOM 945 C C . GLU A 1 123 ? 21.149 -0.062 -18.196 1.00 92.62 123 GLU A C 1
ATOM 947 O O . GLU A 1 123 ? 22.342 -0.046 -18.492 1.00 92.62 123 GLU A O 1
ATOM 952 N N . ARG A 1 124 ? 20.716 0.548 -17.084 1.00 92.69 124 ARG A N 1
ATOM 953 C CA . ARG A 1 124 ? 21.622 1.264 -16.162 1.00 92.69 124 ARG A CA 1
ATOM 954 C C . ARG A 1 124 ? 22.653 0.353 -15.498 1.00 92.69 124 ARG A C 1
ATOM 956 O O . ARG A 1 124 ? 23.784 0.787 -15.280 1.00 92.69 124 ARG A O 1
ATOM 963 N N . LEU A 1 125 ? 22.267 -0.869 -15.127 1.00 92.81 125 LEU A N 1
ATOM 964 C CA . LEU A 1 125 ? 23.189 -1.863 -14.570 1.00 92.81 125 LEU A CA 1
ATOM 965 C C . LEU A 1 125 ? 24.219 -2.282 -15.619 1.00 92.81 125 LEU A C 1
ATOM 967 O O . LEU A 1 125 ? 25.409 -2.280 -15.314 1.00 92.81 125 LEU A O 1
ATOM 971 N N . LYS A 1 126 ? 23.772 -2.530 -16.853 1.00 94.25 126 LYS A N 1
ATOM 972 C CA . LYS A 1 126 ? 24.636 -2.847 -17.991 1.00 94.25 126 LYS A CA 1
ATOM 973 C C . LYS A 1 126 ? 25.661 -1.749 -18.255 1.00 94.25 126 LYS A C 1
ATOM 975 O O . LYS A 1 126 ? 26.855 -2.015 -18.217 1.00 94.25 126 LYS A O 1
ATOM 980 N N . LEU A 1 127 ? 25.212 -0.502 -18.405 1.00 94.19 127 LEU A N 1
ATOM 981 C CA . LEU A 1 127 ? 26.101 0.642 -18.644 1.00 94.19 127 LEU A CA 1
ATOM 982 C C . LEU A 1 127 ? 27.117 0.847 -17.512 1.00 94.19 127 LEU A C 1
ATOM 984 O O . LEU A 1 127 ? 28.254 1.254 -17.751 1.00 94.19 127 LEU A O 1
ATOM 988 N N . ARG A 1 128 ? 26.720 0.585 -16.260 1.00 93.94 128 ARG A N 1
ATOM 989 C CA . ARG A 1 128 ? 27.642 0.640 -15.120 1.00 93.94 128 ARG A CA 1
ATOM 990 C C . ARG A 1 128 ? 28.690 -0.466 -15.208 1.00 93.94 128 ARG A C 1
ATOM 992 O O . ARG A 1 128 ? 29.870 -0.166 -15.048 1.00 93.94 128 ARG A O 1
ATOM 999 N N . PHE A 1 129 ? 28.258 -1.697 -15.464 1.00 95.00 129 PHE A N 1
ATOM 1000 C CA . PHE A 1 129 ? 29.138 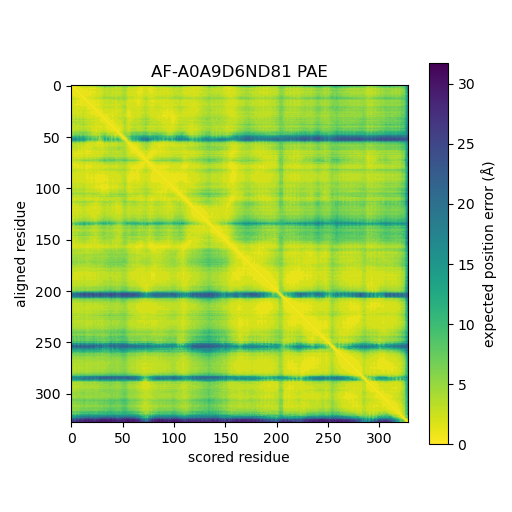-2.852 -15.589 1.00 95.00 129 PHE A CA 1
ATOM 1001 C C . PHE A 1 129 ? 30.153 -2.660 -16.718 1.00 95.00 129 PHE A C 1
ATOM 1003 O O . PHE A 1 129 ? 31.344 -2.777 -16.471 1.00 95.00 129 PHE A O 1
ATOM 1010 N N . GLU A 1 130 ? 29.712 -2.263 -17.912 1.00 95.50 130 GLU A N 1
ATOM 1011 C CA . GLU A 1 130 ? 30.590 -2.025 -19.069 1.00 95.50 130 GLU A CA 1
ATOM 1012 C C . GLU A 1 130 ? 31.632 -0.928 -18.798 1.00 95.50 130 GLU A C 1
ATOM 1014 O O . GLU A 1 130 ? 32.756 -0.986 -19.292 1.00 95.50 130 GLU A O 1
ATOM 1019 N N . ARG A 1 131 ? 31.292 0.071 -17.974 1.00 95.56 131 ARG A N 1
ATOM 1020 C CA . ARG A 1 131 ? 32.234 1.121 -17.565 1.00 95.56 131 ARG A CA 1
ATOM 1021 C C . ARG A 1 131 ? 33.261 0.629 -16.543 1.00 95.56 131 ARG A C 1
ATOM 1023 O O . ARG A 1 131 ? 34.405 1.073 -16.577 1.00 95.56 131 ARG A O 1
ATOM 1030 N N . GLU A 1 132 ? 32.845 -0.213 -15.602 1.00 96.00 132 GLU A N 1
ATOM 1031 C CA . GLU A 1 132 ? 33.707 -0.743 -14.534 1.00 96.00 132 GLU A CA 1
ATOM 1032 C C . GLU A 1 132 ? 34.568 -1.920 -15.019 1.00 96.00 132 GLU A C 1
ATOM 1034 O O . GLU A 1 132 ? 35.710 -2.071 -14.588 1.00 96.00 132 GLU A O 1
ATOM 1039 N N . PHE A 1 133 ? 34.054 -2.695 -15.975 1.00 94.75 133 PHE A N 1
ATOM 1040 C CA . PHE A 1 133 ? 34.679 -3.880 -16.554 1.00 94.75 133 PHE A CA 1
ATOM 1041 C C . PHE A 1 133 ? 34.589 -3.845 -18.093 1.00 94.75 133 PHE A C 1
ATOM 1043 O O . PHE A 1 133 ? 33.812 -4.596 -18.678 1.00 94.75 133 PHE A O 1
ATOM 1050 N N . PRO A 1 134 ? 35.406 -3.026 -18.787 1.00 91.62 134 PRO A N 1
ATOM 1051 C CA . PRO A 1 13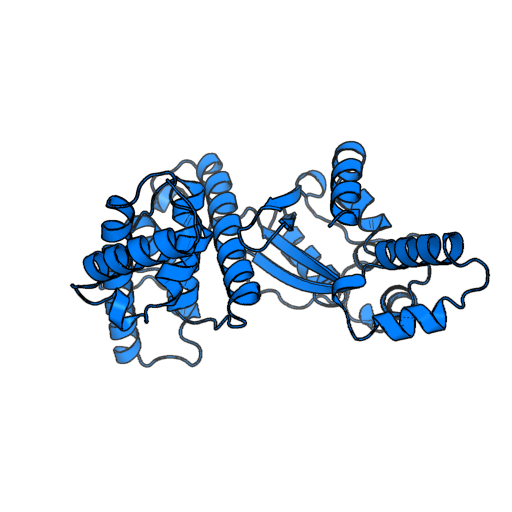4 ? 35.313 -2.859 -20.246 1.00 91.62 134 PRO A CA 1
ATOM 1052 C C . PRO A 1 134 ? 35.549 -4.127 -21.080 1.00 91.62 134 PRO A C 1
ATOM 1054 O O . PRO A 1 134 ? 35.156 -4.175 -22.239 1.00 91.62 134 PRO A O 1
ATOM 1057 N N . ALA A 1 135 ? 36.217 -5.133 -20.508 1.00 93.00 135 ALA A N 1
ATOM 1058 C CA . ALA A 1 135 ? 36.444 -6.443 -21.126 1.00 93.00 135 ALA A CA 1
ATOM 1059 C C . ALA A 1 135 ? 35.529 -7.544 -20.553 1.00 93.00 135 ALA A C 1
ATOM 1061 O O . ALA A 1 135 ? 35.769 -8.724 -20.792 1.00 93.00 135 ALA A O 1
ATOM 1062 N N . GLY A 1 136 ? 34.548 -7.179 -19.722 1.00 89.44 136 GLY A N 1
ATOM 1063 C CA . GLY A 1 136 ? 33.607 -8.113 -19.117 1.00 89.44 136 GLY A CA 1
ATOM 1064 C C . GLY A 1 136 ? 32.446 -8.446 -20.052 1.00 89.44 136 GLY A C 1
ATOM 1065 O O . GLY A 1 136 ? 31.955 -7.587 -20.782 1.00 89.44 136 GLY A O 1
ATOM 1066 N N . GLU A 1 137 ? 31.961 -9.681 -19.973 1.00 94.62 137 GLU A N 1
ATOM 1067 C CA . GLU A 1 137 ? 30.810 -10.155 -20.744 1.00 94.62 137 GLU A CA 1
ATOM 1068 C C . GLU A 1 137 ? 29.512 -9.921 -19.957 1.00 94.62 137 GLU A C 1
AT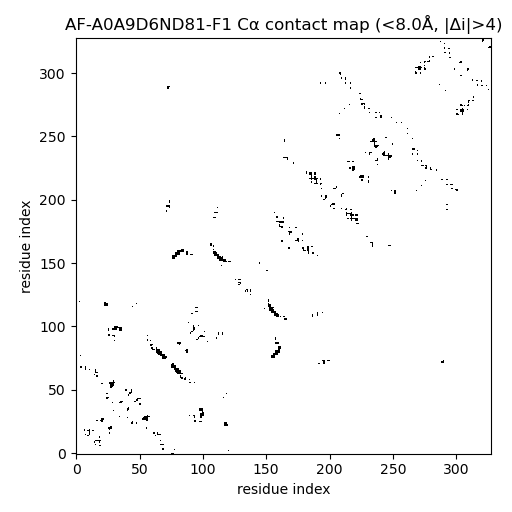OM 1070 O O . GLU A 1 137 ? 29.246 -10.581 -18.949 1.00 94.62 137 GLU A O 1
ATOM 1075 N N . TRP A 1 138 ? 28.687 -8.971 -20.412 1.00 93.19 138 TRP A N 1
ATOM 1076 C CA . TRP A 1 138 ? 27.430 -8.613 -19.737 1.00 93.19 138 TRP A CA 1
ATOM 1077 C C . TRP A 1 138 ? 26.491 -9.811 -19.551 1.00 93.19 138 TRP A C 1
ATOM 1079 O O . TRP A 1 138 ? 25.842 -9.924 -18.513 1.00 93.19 138 TRP A O 1
ATOM 1089 N N . ASP A 1 139 ? 26.421 -10.713 -20.529 1.00 93.00 139 ASP A N 1
ATOM 1090 C CA . ASP A 1 139 ? 25.508 -11.855 -20.474 1.00 93.00 139 ASP A CA 1
ATOM 1091 C C . ASP A 1 139 ? 25.872 -12.828 -19.340 1.00 93.00 139 ASP A C 1
ATOM 1093 O O . ASP A 1 139 ? 24.979 -13.371 -18.683 1.00 93.00 139 ASP A O 1
ATOM 1097 N N . GLU A 1 140 ? 27.166 -12.998 -19.043 1.00 94.38 140 GLU A N 1
ATOM 1098 C CA . GLU A 1 140 ? 27.626 -13.807 -17.909 1.00 94.38 140 GLU A CA 1
ATOM 1099 C C . GLU A 1 140 ? 27.281 -13.150 -16.571 1.00 94.38 140 GLU A C 1
ATOM 1101 O O . GLU A 1 140 ? 26.809 -13.819 -15.647 1.00 94.38 140 GLU A O 1
ATOM 1106 N N . GLU A 1 141 ? 27.483 -11.837 -16.461 1.00 93.88 141 GLU A N 1
ATOM 1107 C CA . GLU A 1 141 ? 27.159 -11.095 -15.244 1.00 93.88 141 GLU A CA 1
ATOM 1108 C C . GLU A 1 141 ? 25.647 -11.068 -14.996 1.00 93.88 141 GLU A C 1
ATOM 1110 O O . GLU A 1 141 ? 25.177 -11.339 -13.889 1.00 93.88 141 GLU A O 1
ATOM 1115 N N . PHE A 1 142 ? 24.854 -10.831 -16.039 1.00 92.38 142 PHE A N 1
ATOM 1116 C CA . PHE A 1 142 ? 23.405 -10.853 -15.923 1.00 92.38 142 PHE A CA 1
ATOM 1117 C C . PHE A 1 142 ? 22.890 -12.246 -15.540 1.00 92.38 142 PHE A C 1
ATOM 1119 O O . PHE A 1 142 ? 21.994 -12.354 -14.700 1.00 92.38 142 PHE A O 1
ATOM 1126 N N . ALA A 1 143 ? 23.494 -13.321 -16.066 1.00 93.50 143 ALA A N 1
ATOM 1127 C CA . ALA A 1 143 ? 23.176 -14.687 -15.653 1.00 93.50 143 ALA A CA 1
ATOM 1128 C C . ALA A 1 143 ? 23.422 -14.921 -14.150 1.00 93.50 143 ALA A C 1
ATOM 1130 O O . ALA A 1 143 ? 22.624 -15.601 -13.501 1.00 93.50 143 ALA A O 1
ATOM 1131 N N . ARG A 1 144 ? 24.462 -14.307 -13.566 1.00 93.81 144 ARG A N 1
ATOM 1132 C CA . ARG A 1 144 ? 24.722 -14.343 -12.113 1.00 93.81 144 ARG A CA 1
ATOM 1133 C C . ARG A 1 144 ? 23.707 -13.544 -11.299 1.00 93.81 144 ARG A C 1
ATOM 1135 O O . ARG A 1 144 ? 23.463 -13.890 -10.147 1.00 93.81 144 ARG A O 1
ATOM 1142 N N . MET A 1 145 ? 23.097 -12.511 -11.881 1.00 93.12 145 MET A N 1
ATOM 1143 C CA . MET A 1 145 ? 22.044 -11.721 -11.232 1.00 93.12 145 MET A CA 1
ATOM 1144 C C . MET A 1 145 ? 20.671 -12.401 -11.258 1.00 93.12 145 MET A C 1
ATOM 1146 O O . MET A 1 145 ? 19.826 -12.067 -10.430 1.00 93.12 145 MET A O 1
ATOM 1150 N N . LEU A 1 146 ? 20.418 -13.352 -12.170 1.00 90.88 146 LEU A N 1
ATOM 1151 C CA . LEU A 1 146 ? 19.106 -14.004 -12.315 1.00 90.88 146 LEU A CA 1
ATOM 1152 C C . LEU A 1 146 ? 18.508 -14.559 -11.004 1.00 90.88 146 LEU A C 1
ATOM 1154 O O . LEU A 1 146 ? 17.304 -14.355 -10.815 1.00 90.88 146 LEU A O 1
ATOM 1158 N N . PRO A 1 147 ? 19.282 -15.196 -10.095 1.00 94.62 147 PRO A N 1
ATOM 1159 C CA . PRO A 1 147 ? 18.780 -15.677 -8.803 1.00 94.62 147 PRO A CA 1
ATOM 1160 C C . PRO A 1 147 ? 18.349 -14.573 -7.825 1.00 94.62 147 PRO A C 1
ATOM 1162 O O . PRO A 1 147 ? 17.684 -14.881 -6.840 1.00 94.62 147 PRO A O 1
ATOM 1165 N N . TYR A 1 148 ? 18.709 -13.313 -8.091 1.00 92.62 148 TYR A N 1
ATOM 1166 C CA . TYR A 1 148 ? 18.485 -12.147 -7.231 1.00 92.62 148 TYR A CA 1
ATOM 1167 C C . TYR A 1 148 ? 17.547 -11.140 -7.923 1.00 92.62 148 TYR A C 1
ATOM 1169 O O . TYR A 1 148 ? 17.981 -10.073 -8.380 1.00 92.62 148 TYR A O 1
ATOM 1177 N N . PRO A 1 149 ? 16.248 -11.471 -8.075 1.00 90.38 149 PRO A N 1
ATOM 1178 C CA . PRO A 1 149 ? 15.292 -10.656 -8.820 1.00 90.38 149 PRO A CA 1
ATOM 1179 C C . PRO A 1 149 ? 15.181 -9.220 -8.306 1.00 90.38 149 PRO A C 1
ATOM 1181 O O . PRO A 1 149 ? 14.942 -8.317 -9.097 1.00 90.38 149 PRO A O 1
ATOM 1184 N N . GLU A 1 150 ? 15.409 -8.966 -7.022 1.00 89.06 150 GLU A N 1
ATOM 1185 C CA . GLU A 1 150 ? 15.408 -7.636 -6.409 1.00 89.06 150 GLU A CA 1
ATOM 1186 C C . GLU A 1 150 ? 16.420 -6.652 -7.022 1.00 89.06 150 GLU A C 1
ATOM 1188 O O . GLU A 1 150 ? 16.254 -5.436 -6.886 1.00 89.06 150 GLU A O 1
ATOM 1193 N N . LEU A 1 151 ? 17.446 -7.151 -7.721 1.00 90.19 151 LEU A N 1
ATOM 1194 C CA . LEU A 1 151 ? 18.426 -6.313 -8.410 1.00 90.19 151 LEU A CA 1
ATOM 1195 C C . LEU A 1 151 ? 17.847 -5.658 -9.670 1.00 90.19 151 LEU A C 1
ATOM 1197 O O . LEU A 1 151 ? 18.242 -4.544 -10.010 1.00 90.19 151 LEU A O 1
ATOM 1201 N N . TYR A 1 152 ? 16.894 -6.303 -10.347 1.00 90.19 152 TYR A N 1
ATOM 1202 C CA . TYR A 1 152 ? 16.405 -5.874 -11.667 1.00 90.19 152 TYR A CA 1
ATOM 1203 C C . TYR A 1 152 ? 14.876 -5.822 -11.804 1.00 90.19 152 TYR A C 1
ATOM 1205 O O . TYR A 1 152 ? 14.351 -5.239 -12.756 1.00 90.19 152 TYR A O 1
ATOM 1213 N N . GLN A 1 153 ? 14.151 -6.400 -10.855 1.00 92.25 153 GLN A N 1
ATOM 1214 C CA . GLN A 1 153 ? 12.705 -6.320 -10.746 1.00 92.25 153 GLN A CA 1
ATOM 1215 C C . GLN A 1 153 ? 12.318 -5.310 -9.677 1.00 92.25 153 GLN A C 1
ATOM 1217 O O . GLN A 1 153 ? 13.034 -5.062 -8.704 1.00 92.25 153 GLN A O 1
ATOM 1222 N N . ASP A 1 154 ? 11.152 -4.724 -9.876 1.00 92.62 154 ASP A N 1
ATOM 1223 C CA . ASP A 1 154 ? 10.572 -3.753 -8.984 1.00 92.62 154 ASP A CA 1
ATOM 1224 C C . ASP A 1 154 ? 9.309 -4.260 -8.320 1.00 92.62 154 ASP A C 1
ATOM 1226 O O . ASP A 1 154 ? 8.601 -5.145 -8.810 1.00 92.62 154 ASP A O 1
ATOM 1230 N N . ARG A 1 155 ? 9.047 -3.649 -7.170 1.00 92.56 155 ARG A N 1
ATOM 1231 C CA . ARG A 1 155 ? 7.765 -3.709 -6.498 1.00 92.56 155 ARG A CA 1
ATOM 1232 C C . ARG A 1 155 ? 7.184 -2.307 -6.491 1.00 92.56 155 ARG A C 1
ATOM 1234 O O . ARG A 1 155 ? 7.896 -1.362 -6.154 1.00 92.56 155 ARG A O 1
ATOM 1241 N N . VAL A 1 156 ? 5.921 -2.190 -6.864 1.00 95.12 156 VAL A N 1
ATOM 1242 C CA . VAL A 1 156 ? 5.187 -0.927 -6.905 1.00 95.12 156 VAL A CA 1
ATOM 1243 C C . VAL A 1 156 ? 3.827 -1.134 -6.263 1.00 95.12 156 VAL A C 1
ATOM 1245 O O . VAL A 1 156 ? 3.188 -2.164 -6.472 1.00 95.12 156 VAL A O 1
ATOM 1248 N N . LEU A 1 157 ? 3.402 -0.175 -5.455 1.00 96.31 157 LEU A N 1
ATOM 1249 C CA . LEU A 1 157 ? 2.040 -0.122 -4.952 1.00 96.31 157 LEU A CA 1
ATOM 1250 C C . LEU A 1 157 ? 1.202 0.703 -5.928 1.00 96.31 157 LEU A C 1
ATOM 1252 O O . LEU A 1 157 ? 1.640 1.760 -6.374 1.00 96.31 157 LEU A O 1
ATOM 1256 N N . ILE A 1 158 ? 0.003 0.243 -6.254 1.00 97.81 158 ILE A N 1
ATOM 1257 C CA . ILE A 1 158 ? -0.983 1.040 -6.982 1.00 97.81 158 ILE A CA 1
ATOM 1258 C C . ILE A 1 158 ? -2.152 1.258 -6.036 1.00 97.81 158 ILE A C 1
ATOM 1260 O O . ILE A 1 158 ? -2.662 0.297 -5.463 1.00 97.81 158 ILE A O 1
ATOM 1264 N N . VAL A 1 159 ? -2.575 2.506 -5.867 1.00 97.38 159 VAL A N 1
ATOM 1265 C CA . VAL A 1 159 ? -3.733 2.877 -5.050 1.00 97.38 159 VAL A CA 1
ATOM 1266 C C . VAL A 1 159 ? -4.682 3.750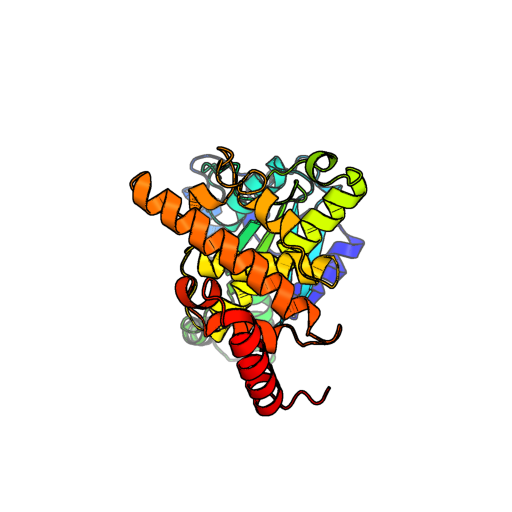 -5.8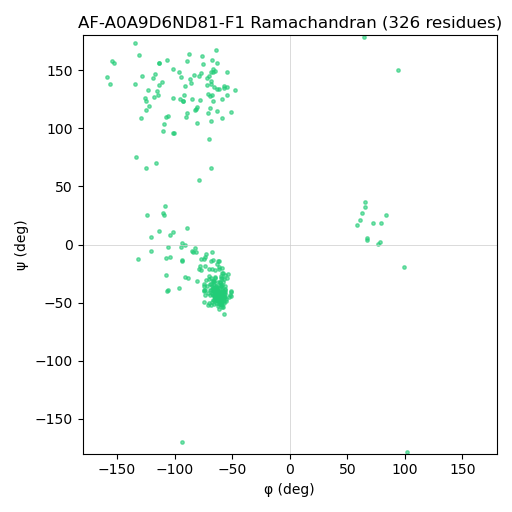55 1.00 97.38 159 VAL A C 1
ATOM 1268 O O . VAL A 1 159 ? -4.259 4.563 -6.671 1.00 97.38 159 VAL A O 1
ATOM 1271 N N . SER A 1 160 ? -5.977 3.589 -5.622 1.00 95.50 160 SER A N 1
ATOM 1272 C CA . SER A 1 160 ? -7.003 4.520 -6.103 1.00 95.50 160 SER A CA 1
ATOM 1273 C C . SER A 1 160 ? -7.211 5.662 -5.102 1.00 95.50 160 SER A C 1
ATOM 1275 O O . SER A 1 160 ? -6.819 5.547 -3.938 1.00 95.50 160 SER A O 1
ATOM 1277 N N . THR A 1 161 ? -7.857 6.749 -5.528 1.00 94.44 161 THR A N 1
ATOM 1278 C CA . THR A 1 161 ? -8.299 7.837 -4.629 1.00 94.44 161 THR A CA 1
ATOM 1279 C C . THR A 1 161 ? -9.740 7.676 -4.127 1.00 94.44 161 THR A C 1
ATOM 1281 O O . THR A 1 161 ? -10.211 8.517 -3.373 1.00 94.44 161 THR A O 1
ATOM 1284 N N . GLY A 1 162 ? -10.443 6.602 -4.508 1.00 92.88 162 GLY A N 1
ATOM 1285 C CA . GLY A 1 162 ? -11.836 6.374 -4.108 1.00 92.88 162 GLY A CA 1
ATOM 1286 C C . GLY A 1 162 ? -12.017 6.186 -2.599 1.00 92.88 162 GLY A C 1
ATOM 1287 O O . GLY A 1 162 ? -11.050 5.947 -1.867 1.00 92.88 162 GLY A O 1
ATOM 1288 N N . GLU A 1 163 ? -13.263 6.240 -2.141 1.00 94.12 163 GLU A N 1
ATOM 1289 C CA . GLU A 1 163 ? -13.622 6.123 -0.726 1.00 94.12 163 GLU A CA 1
ATOM 1290 C C . GLU A 1 163 ? -13.071 4.846 -0.085 1.00 94.12 163 GLU A C 1
ATOM 1292 O O . GLU A 1 163 ? -13.106 3.748 -0.659 1.00 94.12 163 GLU A O 1
ATOM 1297 N N . TYR A 1 164 ? -12.517 4.976 1.117 1.00 94.75 164 TYR A N 1
ATOM 1298 C CA . TYR A 1 164 ? -11.955 3.832 1.813 1.00 94.75 164 TYR A CA 1
ATOM 1299 C C . TYR A 1 164 ? -13.060 2.860 2.224 1.00 94.75 164 TYR A C 1
ATOM 1301 O O . TYR A 1 164 ? -14.046 3.238 2.852 1.00 94.75 164 TYR A O 1
ATOM 1309 N N . SER A 1 165 ? -12.888 1.584 1.871 1.00 91.38 165 SER A N 1
ATOM 1310 C CA . SER A 1 165 ? -13.880 0.525 2.115 1.00 91.38 165 SER A CA 1
ATOM 1311 C C . SER A 1 165 ? -15.264 0.777 1.487 1.00 91.38 165 SER A C 1
ATOM 1313 O O . SER A 1 165 ? -16.227 0.129 1.893 1.00 91.38 165 SER A O 1
ATOM 1315 N N . GLY A 1 166 ? -15.371 1.698 0.515 1.00 90.81 166 GLY A N 1
ATOM 1316 C CA . GLY A 1 166 ? -16.646 2.097 -0.095 1.00 90.81 166 GLY A CA 1
ATOM 1317 C C . GLY A 1 166 ? -17.623 2.739 0.894 1.00 90.81 166 GLY A C 1
ATOM 1318 O O . GLY A 1 166 ? -18.832 2.571 0.753 1.00 90.81 166 GLY A O 1
ATOM 1319 N N . VAL A 1 167 ? -17.108 3.369 1.955 1.00 93.56 167 VAL A N 1
ATOM 1320 C CA . VAL A 1 167 ? -17.920 4.092 2.937 1.00 93.56 167 VAL A CA 1
ATOM 1321 C C . VAL A 1 167 ? -18.002 5.554 2.533 1.00 93.56 167 VAL A C 1
ATOM 1323 O O . VAL A 1 167 ? -16.970 6.210 2.435 1.00 93.56 167 VAL A O 1
ATOM 1326 N N . GLU A 1 168 ? -19.224 6.052 2.369 1.00 94.50 168 GLU A N 1
ATOM 1327 C CA . GLU A 1 168 ? -19.481 7.445 2.011 1.00 94.50 168 GLU A CA 1
ATOM 1328 C C . GLU A 1 168 ? -19.065 8.419 3.118 1.00 94.50 168 GLU A C 1
ATOM 1330 O O . GLU A 1 168 ? -19.191 8.125 4.312 1.00 94.50 168 GLU A O 1
ATOM 1335 N N . ALA A 1 169 ? -18.635 9.619 2.728 1.00 96.12 169 ALA A N 1
ATOM 1336 C CA . ALA A 1 169 ? -18.229 10.673 3.664 1.00 96.12 169 ALA A CA 1
ATOM 1337 C C . ALA A 1 169 ? -19.342 11.027 4.677 1.00 96.12 169 ALA A C 1
ATOM 1339 O O . ALA A 1 169 ? -19.096 11.183 5.880 1.00 96.12 169 ALA A O 1
ATOM 1340 N N . SER A 1 170 ? -20.590 11.050 4.195 1.00 96.06 170 SER A N 1
ATOM 1341 C CA . SER A 1 170 ? -21.803 11.314 4.978 1.00 96.06 170 SER A CA 1
ATOM 1342 C C . SER A 1 170 ? -21.995 10.321 6.132 1.00 96.06 170 SER A C 1
ATOM 1344 O O . SER A 1 170 ? -22.418 10.716 7.220 1.00 96.06 170 SER A O 1
ATOM 1346 N N . ALA A 1 171 ? -21.612 9.053 5.943 1.00 94.25 171 ALA A N 1
ATOM 1347 C CA . ALA A 1 171 ? -21.738 8.006 6.953 1.00 94.25 171 ALA A CA 1
ATOM 1348 C C . ALA A 1 171 ? -20.806 8.226 8.155 1.00 94.25 171 ALA A C 1
ATOM 1350 O O . ALA A 1 171 ? -21.067 7.697 9.234 1.00 94.25 171 ALA A O 1
ATOM 1351 N N . LEU A 1 172 ? -19.736 9.009 7.978 1.00 95.19 172 LEU A N 1
ATOM 1352 C CA . LEU A 1 172 ? -18.779 9.359 9.029 1.00 95.19 172 LEU A CA 1
ATOM 1353 C C . LEU A 1 172 ? -18.942 10.803 9.530 1.00 95.19 172 LEU A C 1
ATOM 1355 O O . LEU A 1 172 ? -18.212 11.213 10.436 1.00 95.19 172 LEU A O 1
ATOM 1359 N N . GLY A 1 173 ? -19.875 11.569 8.952 1.00 95.31 173 GLY A N 1
ATOM 1360 C CA . GLY A 1 173 ? -20.056 12.993 9.238 1.00 95.31 173 GLY A CA 1
ATOM 1361 C C . GLY A 1 173 ? -18.860 13.846 8.806 1.00 95.31 173 GLY A C 1
ATOM 1362 O O . GLY A 1 173 ? -18.482 14.772 9.522 1.00 95.31 173 GLY A O 1
ATOM 1363 N N . ILE A 1 174 ? -18.226 13.495 7.684 1.00 96.56 174 ILE A N 1
ATOM 1364 C CA . ILE A 1 174 ? -17.060 14.187 7.118 1.00 96.56 174 ILE A CA 1
ATOM 1365 C C . ILE A 1 174 ? -17.451 14.756 5.752 1.00 96.56 174 ILE A C 1
ATOM 1367 O O . ILE A 1 174 ? -18.241 14.155 5.030 1.00 96.56 174 ILE A O 1
ATOM 1371 N N . GLU A 1 175 ? -16.878 15.897 5.384 1.00 97.19 175 GLU A N 1
ATOM 1372 C CA . GLU A 1 175 ? -17.028 16.472 4.045 1.00 97.19 175 GLU A CA 1
ATOM 1373 C C . GLU A 1 175 ? -16.309 15.623 2.984 1.00 97.19 175 GLU A C 1
ATOM 1375 O O . GLU A 1 175 ? -15.189 15.158 3.210 1.00 97.19 175 GLU A O 1
ATOM 1380 N N . GLU A 1 176 ? -16.910 15.465 1.802 1.00 96.12 176 GLU A N 1
ATOM 1381 C CA . GLU A 1 176 ? -16.388 14.596 0.732 1.00 96.12 176 GLU A CA 1
ATOM 1382 C C . GLU A 1 176 ? -14.923 14.873 0.342 1.00 96.12 176 GLU A C 1
ATOM 1384 O O . GLU A 1 176 ? -14.151 13.911 0.267 1.00 96.12 176 GLU A O 1
ATOM 1389 N N . PRO A 1 177 ? -14.466 16.133 0.154 1.00 95.75 177 PRO A N 1
ATOM 1390 C CA . PRO A 1 177 ? -13.069 16.391 -0.201 1.00 95.75 177 PRO A CA 1
ATOM 1391 C C . PRO A 1 177 ? -12.096 15.935 0.892 1.00 95.75 177 PRO A C 1
ATOM 1393 O O . PRO A 1 177 ? -11.097 15.275 0.604 1.00 95.75 177 PRO A O 1
ATOM 1396 N N . ALA A 1 178 ? -12.426 16.213 2.157 1.00 96.75 178 ALA A N 1
ATOM 1397 C CA . ALA A 1 178 ? -11.619 15.789 3.296 1.00 96.75 178 ALA A CA 1
ATOM 1398 C C . ALA A 1 178 ? -11.626 14.261 3.442 1.00 96.75 178 ALA A C 1
ATOM 1400 O O . ALA A 1 178 ? -10.601 13.654 3.754 1.00 96.75 178 ALA A O 1
ATOM 1401 N N . TRP A 1 179 ? -12.766 13.617 3.180 1.00 97.06 179 TRP A N 1
ATOM 1402 C CA . TRP A 1 179 ? -12.859 12.165 3.223 1.00 97.06 179 TRP A CA 1
ATOM 1403 C C . TRP A 1 179 ? -12.065 11.485 2.107 1.00 97.06 179 TRP A C 1
ATOM 1405 O O . TRP A 1 179 ? -11.469 10.436 2.349 1.00 97.06 179 TRP A O 1
ATOM 1415 N N . ARG A 1 180 ? -11.979 12.080 0.913 1.00 94.94 180 ARG A N 1
ATOM 1416 C CA . ARG A 1 180 ? -11.135 11.577 -0.182 1.00 94.94 180 ARG A CA 1
ATOM 1417 C C . ARG A 1 180 ? -9.651 11.592 0.197 1.00 94.94 180 ARG A C 1
ATOM 1419 O O . ARG A 1 180 ? -8.960 10.590 0.008 1.00 94.94 180 ARG A O 1
ATOM 1426 N N . GLU A 1 181 ? -9.174 12.687 0.790 1.00 96.00 181 GLU A N 1
ATOM 1427 C CA . GLU A 1 181 ? -7.795 12.805 1.288 1.00 96.00 181 GLU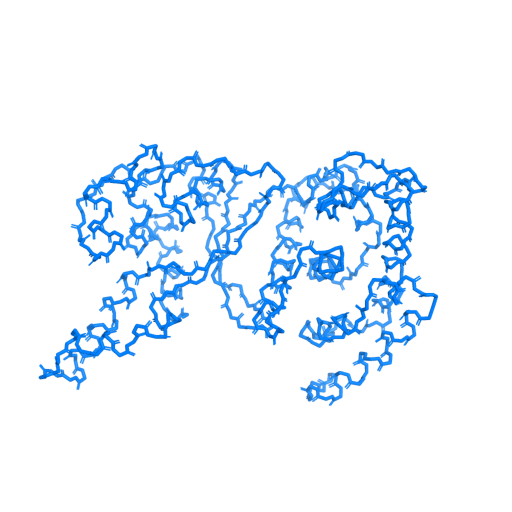 A CA 1
ATOM 1428 C C . GLU A 1 181 ? -7.503 11.794 2.404 1.00 96.00 181 GLU A C 1
ATOM 1430 O O . GLU A 1 181 ? -6.513 11.058 2.347 1.00 96.00 181 GLU A O 1
ATOM 1435 N N . LEU A 1 182 ? -8.403 11.696 3.386 1.00 97.75 182 LEU A N 1
ATOM 1436 C CA . LEU A 1 182 ? -8.298 10.727 4.475 1.00 97.75 182 LEU A CA 1
ATOM 1437 C C . LEU A 1 182 ? -8.346 9.288 3.961 1.00 97.75 182 LEU A C 1
ATOM 1439 O O . LEU A 1 182 ? -7.557 8.461 4.403 1.00 97.75 182 LEU A O 1
ATOM 1443 N N . SER A 1 183 ? -9.214 8.985 2.997 1.00 97.25 183 SER A N 1
ATOM 1444 C CA . SER A 1 183 ? -9.329 7.655 2.397 1.00 97.25 183 SER A CA 1
ATOM 1445 C C . SER A 1 183 ? -8.029 7.217 1.735 1.00 97.25 183 SER A C 1
ATOM 1447 O O . SER A 1 183 ? -7.603 6.073 1.908 1.00 97.25 183 SER A O 1
ATOM 1449 N N . LEU A 1 184 ? -7.374 8.127 1.006 1.00 96.81 184 LEU A N 1
ATOM 1450 C CA . LEU A 1 184 ? -6.064 7.873 0.418 1.00 96.81 184 LEU A CA 1
ATOM 1451 C C . LEU A 1 184 ? -5.006 7.647 1.504 1.00 96.81 184 LEU A C 1
ATOM 1453 O O . LEU A 1 184 ? -4.266 6.669 1.423 1.00 96.81 184 LEU A O 1
ATOM 1457 N N . ALA A 1 185 ? -4.953 8.499 2.531 1.00 97.12 185 ALA A N 1
ATOM 1458 C CA . ALA A 1 185 ? -3.999 8.350 3.629 1.00 97.12 185 ALA A CA 1
ATOM 1459 C C . ALA A 1 185 ? -4.177 7.011 4.366 1.00 97.12 185 ALA A C 1
ATOM 1461 O O . ALA A 1 185 ? -3.207 6.273 4.546 1.00 97.12 185 ALA A O 1
ATOM 1462 N N . ILE A 1 186 ? -5.418 6.650 4.715 1.00 97.69 186 ILE A N 1
ATOM 1463 C CA . ILE A 1 186 ? -5.746 5.370 5.356 1.00 97.69 186 ILE A CA 1
ATOM 1464 C C . ILE A 1 186 ? -5.278 4.215 4.473 1.00 97.69 186 ILE A C 1
ATOM 1466 O O . ILE A 1 186 ? -4.586 3.321 4.956 1.00 97.69 186 ILE A O 1
ATOM 1470 N N . ARG A 1 187 ? -5.601 4.250 3.174 1.00 96.38 187 ARG A N 1
ATOM 1471 C CA . ARG A 1 187 ? -5.196 3.221 2.209 1.00 96.38 187 ARG A CA 1
ATOM 1472 C C . ARG A 1 187 ? -3.679 3.086 2.121 1.00 96.38 187 ARG A C 1
ATOM 1474 O O . ARG A 1 187 ? -3.175 1.973 2.163 1.00 96.38 187 ARG A O 1
ATOM 1481 N N . LEU A 1 188 ? -2.939 4.191 2.048 1.00 95.81 188 LEU A N 1
ATOM 1482 C CA . LEU A 1 188 ? -1.476 4.158 2.006 1.00 95.81 188 LEU A CA 1
ATOM 1483 C C . LEU A 1 188 ? -0.892 3.489 3.254 1.00 95.81 188 LEU A C 1
ATOM 1485 O O . LEU A 1 188 ? -0.064 2.589 3.129 1.00 95.81 188 LEU A O 1
ATOM 1489 N N . HIS A 1 189 ? -1.340 3.880 4.447 1.00 95.69 189 HIS A N 1
ATOM 1490 C CA . HIS A 1 189 ? -0.859 3.292 5.699 1.00 95.69 189 HIS A CA 1
ATOM 1491 C C . HIS A 1 189 ? -1.270 1.818 5.858 1.00 95.69 189 HIS A C 1
ATOM 1493 O O . HIS A 1 189 ? -0.459 1.006 6.310 1.00 95.69 189 HIS A O 1
ATOM 1499 N N . HIS A 1 190 ? -2.479 1.457 5.425 1.00 95.38 190 HIS A N 1
ATOM 1500 C CA . HIS A 1 190 ? -2.968 0.079 5.377 1.00 95.38 190 HIS A CA 1
ATOM 1501 C C . HIS A 1 190 ? -2.078 -0.801 4.485 1.00 95.38 190 HIS A C 1
ATOM 1503 O O . HIS A 1 190 ? -1.542 -1.818 4.923 1.00 95.38 190 HIS A O 1
ATOM 1509 N N . GLU A 1 191 ? -1.806 -0.361 3.258 1.00 93.69 191 GLU A N 1
ATOM 1510 C CA . GLU A 1 191 ? -0.926 -1.082 2.334 1.00 93.69 191 GLU A CA 1
ATOM 1511 C C . GLU A 1 191 ? 0.529 -1.128 2.823 1.00 93.69 191 GLU A C 1
ATOM 1513 O O . GLU A 1 191 ? 1.232 -2.119 2.617 1.00 93.69 191 GLU A O 1
ATOM 1518 N N . CYS A 1 192 ? 0.999 -0.098 3.535 1.00 93.19 192 CYS A N 1
ATOM 1519 C CA . CYS A 1 192 ? 2.312 -0.124 4.182 1.00 93.19 192 CYS A CA 1
ATOM 1520 C C . CYS A 1 192 ? 2.398 -1.194 5.280 1.00 93.19 192 CYS A C 1
ATOM 1522 O O . CYS A 1 192 ? 3.450 -1.821 5.430 1.00 93.19 192 CYS A O 1
ATOM 1524 N N . ALA A 1 193 ? 1.315 -1.431 6.025 1.00 93.50 193 ALA A N 1
ATOM 1525 C CA . ALA A 1 193 ? 1.243 -2.508 7.010 1.00 93.50 193 ALA A CA 1
ATOM 1526 C C . ALA A 1 193 ? 1.330 -3.890 6.341 1.00 93.50 193 ALA A C 1
ATOM 1528 O O . ALA A 1 193 ? 2.104 -4.746 6.784 1.00 93.50 193 ALA A O 1
ATOM 1529 N N . HIS A 1 194 ? 0.622 -4.092 5.227 1.00 91.44 194 HIS A N 1
ATOM 1530 C CA . HIS A 1 194 ? 0.742 -5.303 4.409 1.00 91.44 194 HIS A CA 1
ATOM 1531 C C . HIS A 1 194 ? 2.150 -5.487 3.840 1.00 91.44 194 HIS A C 1
ATOM 1533 O O . HIS A 1 194 ? 2.756 -6.554 3.961 1.00 91.44 194 HIS A O 1
ATOM 1539 N N . TYR A 1 195 ? 2.733 -4.423 3.293 1.00 90.50 195 TYR A N 1
ATOM 1540 C CA . TYR A 1 195 ? 4.102 -4.456 2.797 1.00 90.50 195 TYR A CA 1
ATOM 1541 C C . TYR A 1 195 ? 5.106 -4.832 3.899 1.00 90.50 195 TYR A C 1
ATOM 1543 O O . TYR A 1 195 ? 5.987 -5.667 3.672 1.00 90.50 195 TYR A O 1
ATOM 1551 N N . PHE A 1 196 ? 4.960 -4.260 5.098 1.00 91.00 196 PHE A N 1
ATOM 1552 C CA . PHE A 1 196 ? 5.807 -4.572 6.246 1.00 91.00 196 PHE A CA 1
ATOM 1553 C C . PHE A 1 196 ? 5.683 -6.036 6.670 1.00 91.00 196 PHE A C 1
ATOM 1555 O O . PHE A 1 196 ? 6.696 -6.727 6.767 1.00 91.00 196 PHE A O 1
ATOM 1562 N N . THR A 1 197 ? 4.461 -6.520 6.899 1.00 88.50 197 THR A N 1
ATOM 1563 C CA . THR A 1 197 ? 4.210 -7.897 7.359 1.00 88.50 197 THR A CA 1
ATOM 1564 C C . THR A 1 197 ? 4.732 -8.922 6.356 1.00 88.50 197 THR A C 1
ATOM 1566 O O . THR A 1 197 ? 5.493 -9.811 6.739 1.00 88.50 197 THR A O 1
ATOM 1569 N N . HIS A 1 198 ? 4.479 -8.720 5.058 1.00 86.94 198 HIS A N 1
ATOM 1570 C CA . HIS A 1 198 ? 5.068 -9.547 4.006 1.00 86.94 198 HIS A CA 1
ATOM 1571 C C . HIS A 1 198 ? 6.602 -9.536 4.066 1.00 86.94 198 HIS A C 1
ATOM 1573 O O . HIS A 1 198 ? 7.242 -10.579 3.937 1.00 86.94 198 HIS A O 1
ATOM 1579 N N . ARG A 1 199 ? 7.227 -8.358 4.171 1.00 85.44 199 ARG A N 1
ATOM 1580 C CA . ARG A 1 199 ? 8.688 -8.227 4.061 1.00 85.44 199 ARG A CA 1
ATOM 1581 C C . ARG A 1 199 ? 9.437 -8.715 5.301 1.00 85.44 199 ARG A C 1
ATOM 1583 O O . ARG A 1 199 ? 10.533 -9.245 5.154 1.00 85.44 199 ARG A O 1
ATOM 1590 N N . VAL A 1 200 ? 8.881 -8.506 6.490 1.00 86.12 200 VAL A N 1
ATOM 1591 C CA . VAL A 1 200 ? 9.556 -8.767 7.771 1.00 86.12 200 VAL A CA 1
ATOM 1592 C C . VAL A 1 200 ? 9.187 -10.131 8.344 1.00 86.12 200 VAL A C 1
ATOM 1594 O O . VAL A 1 200 ? 10.049 -10.799 8.906 1.00 86.12 200 VAL A O 1
ATOM 1597 N N . LEU A 1 201 ? 7.932 -10.559 8.197 1.00 83.50 201 LEU A N 1
ATOM 1598 C CA . LEU A 1 201 ? 7.431 -11.797 8.805 1.00 83.50 201 LEU A CA 1
ATOM 1599 C C . LEU A 1 201 ? 7.285 -12.940 7.793 1.00 83.50 201 LEU A C 1
ATOM 1601 O O . LEU A 1 201 ? 7.073 -14.082 8.188 1.00 83.50 201 LEU A O 1
ATOM 1605 N N . GLY A 1 202 ? 7.399 -12.655 6.490 1.00 77.31 202 GLY A N 1
ATOM 1606 C CA . GLY A 1 202 ? 7.263 -13.658 5.427 1.00 77.31 202 GLY A CA 1
ATOM 1607 C C . GLY A 1 202 ? 5.847 -14.229 5.287 1.00 77.31 202 GLY A C 1
ATOM 1608 O O . GLY A 1 202 ? 5.630 -15.141 4.493 1.00 77.31 202 GLY A O 1
ATOM 1609 N N . SER A 1 203 ? 4.885 -13.692 6.039 1.00 62.50 203 SER A N 1
ATOM 1610 C CA . SER A 1 203 ? 3.486 -14.092 6.038 1.00 62.50 203 SER A CA 1
ATOM 1611 C C . SER A 1 203 ? 2.603 -12.880 5.762 1.00 62.50 203 SER A C 1
ATOM 1613 O O . SER A 1 203 ? 2.634 -11.899 6.502 1.00 62.50 203 SER A O 1
ATOM 1615 N N . MET A 1 204 ? 1.790 -12.982 4.718 1.00 55.06 204 MET A N 1
ATOM 1616 C CA . MET A 1 204 ? 0.507 -12.297 4.621 1.00 55.06 204 MET A CA 1
ATOM 1617 C C . MET A 1 204 ? -0.515 -13.395 4.409 1.00 55.06 204 MET A C 1
ATOM 1619 O O . MET A 1 204 ? -0.411 -14.146 3.435 1.00 55.06 204 MET A O 1
ATOM 1623 N N . GLN A 1 205 ? -1.467 -13.530 5.316 1.00 57.16 205 GLN A N 1
ATOM 1624 C CA . GLN A 1 205 ? -2.620 -14.369 5.057 1.00 57.16 205 GLN A CA 1
ATOM 1625 C C . GLN A 1 205 ? -3.844 -13.467 5.088 1.00 57.16 205 GLN A C 1
ATOM 1627 O O . GLN A 1 205 ? -4.031 -12.735 6.047 1.00 57.16 205 GLN A O 1
ATOM 1632 N N . ASN A 1 206 ? -4.668 -13.497 4.038 1.00 57.41 206 ASN A N 1
ATOM 1633 C CA . ASN A 1 206 ? -5.885 -12.683 3.926 1.00 57.41 206 ASN A CA 1
ATOM 1634 C C . ASN A 1 206 ? -6.948 -13.137 4.949 1.00 57.41 206 ASN A C 1
ATOM 1636 O O . ASN A 1 206 ? -7.992 -13.680 4.594 1.00 57.41 206 ASN A O 1
ATOM 1640 N N . HIS A 1 207 ? -6.657 -12.952 6.232 1.00 75.75 207 HIS A N 1
ATOM 1641 C CA . HIS A 1 207 ? -7.487 -13.298 7.371 1.00 75.75 207 HIS A CA 1
ATOM 1642 C C . HIS A 1 207 ? -7.931 -12.019 8.063 1.00 75.75 207 HIS A C 1
ATOM 1644 O O . HIS A 1 207 ? -7.253 -10.995 8.027 1.00 75.75 207 HIS A O 1
ATOM 1650 N N . ALA A 1 208 ? -9.049 -12.105 8.779 1.00 81.88 208 ALA A N 1
ATOM 1651 C CA . ALA A 1 208 ? -9.620 -10.973 9.502 1.00 81.88 208 ALA A CA 1
ATOM 1652 C C . ALA A 1 208 ? -8.634 -10.280 10.467 1.00 81.88 208 ALA A C 1
ATOM 1654 O O . ALA A 1 208 ? -8.815 -9.105 10.764 1.00 81.88 208 ALA A O 1
ATOM 1655 N N . LEU A 1 209 ? -7.612 -10.989 10.963 1.00 87.19 209 LEU A N 1
ATOM 1656 C CA . LEU A 1 209 ? -6.573 -10.413 11.819 1.00 87.19 209 LEU A CA 1
ATOM 1657 C C . LEU A 1 209 ? -5.636 -9.472 11.048 1.00 87.19 209 LEU A C 1
ATOM 1659 O O . LEU A 1 209 ? -5.450 -8.340 11.483 1.00 87.19 209 LEU A O 1
ATOM 1663 N N . ASP A 1 210 ? -5.068 -9.920 9.928 1.00 87.69 210 ASP A N 1
ATOM 1664 C CA . ASP A 1 210 ? -4.107 -9.137 9.136 1.00 87.69 210 ASP A CA 1
ATOM 1665 C C . ASP A 1 210 ? -4.753 -7.834 8.651 1.00 87.69 210 ASP A C 1
ATOM 1667 O O . ASP A 1 210 ? -4.171 -6.756 8.751 1.00 87.69 210 ASP A O 1
ATOM 1671 N N . GLU A 1 211 ? -6.007 -7.931 8.222 1.00 90.19 211 GLU A N 1
ATOM 1672 C CA . GLU A 1 211 ? -6.816 -6.803 7.770 1.00 90.19 211 GLU A CA 1
ATOM 1673 C C . GLU A 1 211 ? -7.183 -5.856 8.915 1.00 90.19 211 GLU A C 1
ATOM 1675 O O . GLU A 1 211 ? -7.121 -4.641 8.751 1.00 90.19 211 GLU A O 1
ATOM 1680 N N . LEU A 1 212 ? -7.496 -6.386 10.104 1.00 93.81 212 LEU A N 1
ATOM 1681 C CA . LEU A 1 212 ? -7.751 -5.568 11.291 1.00 93.81 212 LEU A CA 1
ATOM 1682 C C . LEU A 1 212 ? -6.495 -4.797 11.726 1.00 93.81 212 LEU A C 1
ATOM 1684 O O . LEU A 1 212 ? -6.594 -3.631 12.107 1.00 93.81 212 LEU A O 1
ATOM 1688 N N . ILE A 1 213 ? -5.317 -5.425 11.658 1.00 94.56 213 ILE A N 1
ATOM 1689 C CA . ILE A 1 213 ? -4.032 -4.769 11.939 1.00 94.56 213 ILE A CA 1
ATOM 1690 C C . ILE A 1 213 ? -3.757 -3.680 10.899 1.00 94.56 213 ILE A C 1
ATOM 1692 O O . ILE A 1 213 ? -3.361 -2.570 11.257 1.00 94.56 213 ILE A O 1
ATOM 1696 N N . ALA A 1 214 ? -3.985 -3.970 9.619 1.00 94.25 214 ALA A N 1
ATOM 1697 C CA . ALA A 1 214 ? -3.777 -3.006 8.551 1.00 94.25 214 ALA A CA 1
ATOM 1698 C C . ALA A 1 214 ? -4.773 -1.833 8.633 1.00 94.25 214 ALA A C 1
ATOM 1700 O O . ALA A 1 214 ? -4.368 -0.686 8.468 1.00 94.25 214 ALA A O 1
ATOM 1701 N N . ASP A 1 215 ? -6.046 -2.067 8.973 1.00 95.75 215 ASP A N 1
ATOM 1702 C CA . ASP A 1 215 ? -7.029 -1.011 9.263 1.00 95.75 215 ASP A CA 1
ATOM 1703 C C . ASP A 1 215 ? -6.637 -0.182 10.495 1.00 95.75 215 ASP A C 1
ATOM 1705 O O . ASP A 1 215 ? -6.780 1.043 10.482 1.00 95.75 215 ASP A O 1
ATOM 1709 N N . TYR A 1 216 ? -6.097 -0.817 11.541 1.00 97.12 216 TYR A N 1
ATOM 1710 C CA . TYR A 1 216 ? -5.557 -0.113 12.705 1.00 97.12 216 TYR A CA 1
ATOM 1711 C C . TYR A 1 216 ? -4.442 0.856 12.315 1.00 97.12 216 TYR A C 1
ATOM 1713 O O . TYR A 1 216 ? -4.527 2.047 12.628 1.00 97.12 216 TYR A O 1
ATOM 1721 N N . MET A 1 217 ? -3.442 0.374 11.575 1.00 96.38 217 MET A N 1
ATOM 1722 C CA . MET A 1 217 ? -2.347 1.214 11.087 1.00 96.38 217 MET A CA 1
ATOM 1723 C C . MET A 1 217 ? -2.838 2.279 10.103 1.00 96.38 217 MET A C 1
ATOM 1725 O O . MET A 1 217 ? -2.371 3.412 10.159 1.00 96.38 217 MET A O 1
ATOM 1729 N N . GLY A 1 218 ? -3.803 1.935 9.248 1.00 96.75 218 GLY A N 1
ATOM 1730 C CA . GLY A 1 218 ? -4.441 2.828 8.287 1.00 96.75 218 GLY A CA 1
ATOM 1731 C C . GLY A 1 218 ? -5.078 4.042 8.954 1.00 96.75 218 GLY A C 1
ATOM 1732 O O . GLY A 1 218 ? -4.699 5.183 8.692 1.00 96.75 218 GLY A O 1
ATOM 1733 N N . ILE A 1 219 ? -6.029 3.792 9.856 1.00 97.56 219 ILE A N 1
ATOM 1734 C CA . ILE A 1 219 ? -6.758 4.845 10.572 1.00 97.56 219 ILE A CA 1
ATOM 1735 C C . ILE A 1 219 ? -5.786 5.671 11.410 1.00 97.56 219 ILE A C 1
ATOM 1737 O O . ILE A 1 219 ? -5.748 6.896 11.290 1.00 97.56 219 ILE A O 1
ATOM 1741 N N . ARG A 1 220 ? -4.956 5.007 12.219 1.00 95.81 220 ARG A N 1
ATOM 1742 C CA . ARG A 1 220 ? -4.012 5.695 13.093 1.00 95.81 220 ARG A CA 1
ATOM 1743 C C . ARG A 1 220 ? -3.023 6.556 12.313 1.00 95.81 220 ARG A C 1
ATOM 1745 O O . ARG A 1 220 ? -2.782 7.687 12.720 1.00 95.81 220 ARG A O 1
ATOM 1752 N N . GLY A 1 221 ? -2.469 6.052 11.215 1.00 94.38 221 GLY A N 1
ATOM 1753 C CA . GLY A 1 221 ? -1.537 6.806 10.381 1.00 94.38 221 GLY A CA 1
ATOM 1754 C C . GLY A 1 221 ? -2.177 8.053 9.768 1.00 94.38 221 GLY A C 1
ATOM 1755 O O . GLY A 1 221 ? -1.555 9.111 9.740 1.00 94.38 221 GLY A O 1
ATOM 1756 N N . ALA A 1 222 ? -3.448 7.964 9.364 1.00 95.88 222 ALA A N 1
ATOM 1757 C CA . ALA A 1 222 ? -4.158 9.074 8.737 1.00 95.88 222 ALA A CA 1
ATOM 1758 C C . ALA A 1 222 ? -4.584 10.185 9.713 1.00 95.88 222 ALA A C 1
ATOM 1760 O O . ALA A 1 222 ? -4.503 11.360 9.365 1.00 95.88 222 ALA A O 1
ATOM 1761 N N . ILE A 1 223 ? -5.057 9.840 10.920 1.00 94.94 223 ILE A N 1
ATOM 1762 C CA . ILE A 1 223 ? -5.626 10.827 11.868 1.00 94.94 223 ILE A CA 1
ATOM 1763 C C . ILE A 1 223 ? -4.900 10.905 13.219 1.00 94.94 223 ILE A C 1
ATOM 1765 O O . ILE A 1 223 ? -5.360 11.585 14.138 1.00 94.94 223 ILE A O 1
ATOM 1769 N N . GLY A 1 224 ? -3.777 10.202 13.366 1.00 93.44 224 GLY A N 1
ATOM 1770 C CA . GLY A 1 224 ? -2.922 10.202 14.558 1.00 93.44 224 GLY A CA 1
ATOM 1771 C C . GLY A 1 224 ? -3.444 9.391 15.750 1.00 93.44 224 GLY A C 1
ATOM 1772 O O . GLY A 1 224 ? -2.795 9.373 16.794 1.00 93.44 224 GLY A O 1
ATOM 1773 N N . ARG A 1 225 ? -4.606 8.744 15.619 1.00 94.62 225 ARG A N 1
ATOM 1774 C CA . ARG A 1 225 ? -5.226 7.871 16.628 1.00 94.62 225 ARG A CA 1
ATOM 1775 C C . ARG A 1 225 ? -6.113 6.833 15.958 1.00 94.62 225 ARG A C 1
ATOM 1777 O O . ARG A 1 225 ? -6.630 7.076 14.870 1.00 94.62 225 ARG A O 1
ATOM 1784 N N . TYR A 1 226 ? -6.342 5.714 16.618 1.00 96.81 226 TYR A N 1
ATOM 1785 C CA . TYR A 1 226 ? -7.320 4.735 16.173 1.00 96.81 226 TYR A CA 1
ATOM 1786 C C . TYR A 1 226 ? -8.745 5.172 16.541 1.00 96.81 226 TYR A C 1
ATOM 1788 O O . TYR A 1 226 ? -8.974 5.800 17.574 1.00 96.81 226 TYR A O 1
ATOM 1796 N N . ARG A 1 227 ? -9.703 4.849 15.669 1.00 97.31 227 ARG A N 1
ATOM 1797 C CA . ARG A 1 227 ? -11.135 5.112 15.849 1.00 97.31 227 ARG A CA 1
ATOM 1798 C C . ARG A 1 227 ? -11.914 3.829 15.612 1.00 97.31 227 ARG A C 1
ATOM 1800 O O . ARG A 1 227 ? -12.024 3.369 14.473 1.00 97.31 227 ARG A O 1
ATOM 1807 N N . ALA A 1 228 ? -12.448 3.259 16.687 1.00 98.12 228 ALA A N 1
ATOM 1808 C CA . ALA A 1 228 ? -13.223 2.028 16.623 1.00 98.12 228 ALA A CA 1
ATOM 1809 C C . ALA A 1 228 ? -14.481 2.207 15.775 1.00 98.12 228 ALA A C 1
ATOM 1811 O O . ALA A 1 228 ? -14.825 1.331 14.988 1.00 98.12 228 ALA A O 1
ATOM 1812 N N . ASP A 1 229 ? -15.159 3.345 15.900 1.00 97.62 229 ASP A N 1
ATOM 1813 C CA . ASP A 1 229 ? -16.381 3.627 15.153 1.00 97.62 229 ASP A CA 1
ATOM 1814 C C . ASP A 1 229 ? -16.145 3.616 13.634 1.00 97.62 229 ASP A C 1
ATOM 1816 O O . ASP A 1 229 ? -16.883 2.949 12.910 1.00 97.62 229 ASP A O 1
ATOM 1820 N N . TRP A 1 230 ? -15.057 4.227 13.154 1.00 97.81 230 TRP A N 1
ATOM 1821 C CA . TRP A 1 230 ? -14.653 4.154 11.743 1.00 97.81 230 TRP A CA 1
ATOM 1822 C C . TRP A 1 230 ? -14.375 2.721 11.292 1.00 97.81 230 TRP A C 1
ATOM 1824 O O . TRP A 1 230 ? -14.914 2.275 10.279 1.00 97.81 230 TRP A O 1
ATOM 1834 N N . ALA A 1 231 ? -13.583 1.971 12.064 1.00 97.44 231 ALA A N 1
ATOM 1835 C CA . ALA A 1 231 ? -13.285 0.578 11.744 1.00 97.44 231 ALA A CA 1
ATOM 1836 C C . ALA A 1 231 ? -14.563 -0.275 11.651 1.00 97.44 231 ALA A C 1
ATOM 1838 O O . ALA A 1 231 ? -14.702 -1.091 10.740 1.00 97.44 231 ALA A O 1
ATOM 1839 N N . LEU A 1 232 ? -15.536 -0.060 12.543 1.00 97.62 232 LEU A N 1
ATOM 1840 C CA . LEU A 1 232 ? -16.821 -0.758 12.491 1.00 97.62 232 LEU A CA 1
ATOM 1841 C C . LEU A 1 232 ? -17.625 -0.397 11.239 1.00 97.62 232 LEU A C 1
ATOM 1843 O O . LEU A 1 232 ? -18.177 -1.309 10.624 1.00 97.62 232 LEU A O 1
ATOM 1847 N N . HIS A 1 233 ? -17.633 0.868 10.811 1.00 96.88 233 HIS A N 1
ATOM 1848 C CA . HIS A 1 233 ? -18.227 1.262 9.529 1.00 96.88 233 HIS A CA 1
ATOM 1849 C C . HIS A 1 233 ? -17.548 0.566 8.339 1.00 96.88 233 HIS A C 1
ATOM 1851 O O . HIS A 1 233 ? -18.231 0.044 7.458 1.00 96.88 233 HIS A O 1
ATOM 1857 N N . PHE A 1 234 ? -16.217 0.482 8.303 1.00 95.06 234 PHE A N 1
ATOM 1858 C CA . PHE A 1 234 ? -15.507 -0.204 7.212 1.00 95.06 234 PHE A CA 1
ATOM 1859 C C . PHE A 1 234 ? -15.833 -1.701 7.159 1.00 95.06 234 PHE A C 1
ATOM 1861 O O . PHE A 1 234 ? -16.033 -2.284 6.088 1.00 95.06 234 PHE A O 1
ATOM 1868 N N . LEU A 1 235 ? -15.943 -2.325 8.330 1.00 94.56 235 LEU A N 1
ATOM 1869 C CA . LEU A 1 235 ? -16.219 -3.749 8.466 1.00 94.56 235 LEU A CA 1
ATOM 1870 C C . LEU A 1 235 ? -17.695 -4.102 8.236 1.00 94.56 235 LEU A C 1
ATOM 1872 O O . LEU A 1 235 ? -17.975 -5.265 7.953 1.00 94.56 235 LEU A O 1
ATOM 1876 N N . GLY A 1 236 ? -18.624 -3.142 8.308 1.00 95.38 236 GLY A N 1
ATOM 1877 C CA . GLY A 1 236 ? -20.074 -3.380 8.236 1.00 95.38 236 GLY A CA 1
ATOM 1878 C C . GLY A 1 236 ? -20.703 -3.774 9.576 1.00 95.38 236 GLY A C 1
ATOM 1879 O O . GLY A 1 236 ? -21.701 -4.495 9.605 1.00 95.38 236 GLY A O 1
ATOM 1880 N N . LEU A 1 237 ? -20.083 -3.375 10.687 1.00 96.88 237 LEU A N 1
ATOM 1881 C CA . LEU A 1 237 ? -20.471 -3.692 12.064 1.00 96.88 237 LEU A CA 1
ATOM 1882 C C . LEU A 1 237 ? -20.927 -2.457 12.858 1.00 96.88 237 LEU A C 1
ATOM 1884 O O . LEU A 1 237 ? -21.088 -2.541 14.075 1.00 96.88 237 LEU A O 1
ATOM 1888 N N . GLU A 1 238 ? -21.154 -1.317 12.205 1.00 96.75 238 GLU A N 1
ATOM 1889 C CA . GLU A 1 238 ? -21.569 -0.071 12.863 1.00 96.75 238 GLU A CA 1
ATOM 1890 C C . GLU A 1 238 ? -22.902 -0.191 13.625 1.00 96.75 238 GLU A C 1
ATOM 1892 O O . GLU A 1 238 ? -23.107 0.484 14.628 1.00 96.75 238 GLU A O 1
ATOM 1897 N N . SER A 1 239 ? -23.786 -1.100 13.196 1.00 96.25 239 SER A N 1
ATOM 1898 C CA . SER A 1 239 ? -25.089 -1.381 13.821 1.00 96.25 239 SER A CA 1
ATOM 1899 C C . SER A 1 239 ? -25.137 -2.749 14.521 1.00 96.25 239 SER A C 1
ATOM 1901 O O . SER A 1 239 ? -26.201 -3.371 14.608 1.00 96.25 239 SER A O 1
ATOM 1903 N N . PHE A 1 240 ? -23.987 -3.255 14.989 1.00 95.69 240 PHE A N 1
ATOM 1904 C CA . PHE A 1 240 ? -23.882 -4.556 15.661 1.00 95.69 240 PHE A CA 1
ATOM 1905 C C . PHE A 1 240 ? -24.969 -4.732 16.754 1.00 95.69 240 PHE A C 1
ATOM 1907 O O . PHE A 1 240 ? -25.159 -3.822 17.561 1.00 95.69 240 PHE A O 1
ATOM 1914 N N . PRO A 1 241 ? -25.681 -5.882 16.819 1.00 94.94 241 PRO A N 1
ATOM 1915 C CA . PRO A 1 241 ? -25.375 -7.166 16.174 1.00 94.94 241 PRO A CA 1
ATOM 1916 C C . PRO A 1 241 ? -25.796 -7.284 14.702 1.00 94.94 241 PRO A C 1
ATOM 1918 O O . PRO A 1 241 ? -25.513 -8.304 14.071 1.00 94.94 241 PRO A O 1
ATOM 1921 N N . ASN A 1 242 ? -26.446 -6.266 14.135 1.00 94.62 242 ASN A N 1
ATOM 1922 C CA . ASN A 1 242 ? -26.835 -6.282 12.730 1.00 94.62 242 ASN A CA 1
ATOM 1923 C C . ASN A 1 242 ? -25.623 -5.977 11.842 1.00 94.62 242 ASN A C 1
ATOM 1925 O O . ASN A 1 242 ? -24.969 -4.948 11.991 1.00 94.62 242 ASN A O 1
ATOM 1929 N N . TYR A 1 243 ? -25.338 -6.886 10.911 1.00 93.88 243 TYR A N 1
ATOM 1930 C CA . TYR A 1 243 ? -24.270 -6.734 9.927 1.00 93.88 243 TYR A CA 1
ATOM 1931 C C . TYR A 1 243 ? -24.806 -6.089 8.644 1.00 93.88 243 TYR A C 1
ATOM 1933 O O . TYR A 1 243 ? -25.782 -6.585 8.067 1.00 93.88 243 TYR A O 1
ATOM 1941 N N . ARG A 1 244 ? -24.148 -5.029 8.160 1.00 93.69 244 ARG A N 1
ATOM 1942 C CA . ARG A 1 244 ? -24.455 -4.419 6.862 1.00 93.69 244 ARG A CA 1
ATOM 1943 C C . ARG A 1 244 ? -23.803 -5.217 5.736 1.00 93.69 244 ARG A C 1
ATOM 1945 O O . ARG A 1 244 ? -22.580 -5.299 5.625 1.00 93.69 244 ARG A O 1
ATOM 1952 N N . ARG A 1 245 ? -24.639 -5.767 4.850 1.00 88.50 245 ARG A N 1
ATOM 1953 C CA . ARG A 1 245 ? -24.189 -6.421 3.612 1.00 88.50 245 ARG A CA 1
ATOM 1954 C C . ARG A 1 245 ? -23.365 -5.437 2.778 1.00 88.50 245 ARG A C 1
ATOM 1956 O O . ARG A 1 245 ? -23.773 -4.293 2.619 1.00 88.50 245 ARG A O 1
ATOM 1963 N N . GLY A 1 246 ? -22.241 -5.894 2.233 1.00 85.31 246 GLY A N 1
ATOM 1964 C CA . GLY A 1 246 ? -21.303 -5.035 1.509 1.00 85.31 246 GLY A CA 1
ATOM 1965 C C . GLY A 1 246 ? -20.095 -4.599 2.342 1.00 85.31 246 GLY A C 1
ATOM 1966 O O . GLY A 1 246 ? -19.081 -4.244 1.756 1.00 85.31 246 GLY A O 1
ATOM 1967 N N . GLY A 1 247 ? -20.159 -4.664 3.679 1.00 88.69 247 GLY A N 1
ATOM 1968 C CA . GLY A 1 247 ? -19.017 -4.319 4.536 1.00 88.69 247 GLY A CA 1
ATOM 1969 C C . GLY A 1 247 ? -17.848 -5.294 4.377 1.00 88.69 247 GLY A C 1
ATOM 1970 O O . GLY A 1 247 ? -18.059 -6.479 4.112 1.00 88.69 247 GLY A O 1
ATOM 1971 N N . ARG A 1 248 ? -16.608 -4.838 4.590 1.00 88.50 248 ARG A N 1
ATOM 1972 C CA . ARG A 1 248 ? -15.397 -5.622 4.268 1.00 88.50 248 ARG A CA 1
ATOM 1973 C C . ARG A 1 248 ? -15.286 -6.968 4.970 1.00 88.50 248 ARG A C 1
ATOM 1975 O O . ARG A 1 248 ? -14.673 -7.875 4.417 1.00 88.50 248 ARG A O 1
ATOM 1982 N N . LEU A 1 249 ? -15.935 -7.150 6.123 1.00 88.81 249 LEU A N 1
ATOM 1983 C CA . LEU A 1 249 ? -15.890 -8.417 6.855 1.00 88.81 249 LEU A CA 1
ATOM 1984 C C . LEU A 1 249 ? -16.398 -9.617 6.029 1.00 88.81 249 LEU A C 1
ATOM 1986 O O . LEU A 1 249 ? -15.990 -10.750 6.284 1.00 88.81 249 LEU A O 1
ATOM 1990 N N . GLN A 1 250 ? -17.256 -9.405 5.020 1.00 85.62 250 GLN A N 1
ATOM 1991 C CA . GLN A 1 250 ? -17.687 -10.491 4.127 1.00 85.62 250 GLN A CA 1
ATOM 1992 C C . GLN A 1 250 ? -16.544 -11.071 3.288 1.00 85.62 250 GLN A C 1
ATOM 1994 O O . GLN A 1 250 ? -16.604 -12.251 2.950 1.00 85.62 250 GLN A O 1
ATOM 1999 N N . ASN A 1 251 ? -15.513 -10.275 2.989 1.00 80.94 251 ASN A N 1
ATOM 2000 C CA . ASN A 1 251 ? -14.372 -10.699 2.180 1.00 80.94 251 ASN A CA 1
ATOM 2001 C C . ASN A 1 251 ? -13.493 -11.702 2.941 1.00 80.94 251 ASN A C 1
ATOM 2003 O O . ASN A 1 251 ? -12.789 -12.491 2.327 1.00 80.94 251 ASN A O 1
ATOM 2007 N N . TYR A 1 252 ? -13.588 -11.734 4.275 1.00 74.44 252 TYR A N 1
ATOM 2008 C CA . TYR A 1 252 ? -12.817 -12.641 5.136 1.00 74.44 252 TYR A CA 1
ATOM 2009 C C . TYR A 1 252 ? -13.534 -13.978 5.379 1.00 74.44 252 TYR A C 1
ATOM 2011 O O . TYR A 1 252 ? -13.196 -14.724 6.297 1.00 74.44 252 TYR A O 1
ATOM 2019 N N . ARG A 1 253 ? -14.575 -14.271 4.590 1.00 71.50 253 ARG A N 1
ATOM 2020 C CA . ARG A 1 253 ? -15.373 -15.499 4.661 1.00 71.50 253 ARG A CA 1
ATOM 2021 C C . ARG A 1 253 ? -15.093 -16.416 3.474 1.00 71.50 253 ARG A C 1
ATOM 2023 O O . ARG A 1 253 ? -16.037 -17.044 3.018 1.00 71.50 253 ARG A O 1
ATOM 2030 N N . ASP A 1 254 ? -13.882 -16.466 2.932 1.00 60.31 254 ASP A N 1
ATOM 2031 C CA . ASP A 1 254 ? -13.553 -17.411 1.858 1.00 60.31 254 ASP A CA 1
ATOM 2032 C C . ASP A 1 254 ? -12.689 -18.561 2.413 1.00 60.31 254 ASP A C 1
ATOM 2034 O O . ASP A 1 254 ? -11.554 -18.309 2.824 1.00 60.31 254 ASP A O 1
ATOM 2038 N N . PRO A 1 255 ? -13.208 -19.808 2.511 1.00 66.75 255 PRO A N 1
ATOM 2039 C CA . PRO A 1 255 ? -14.519 -20.283 2.049 1.00 66.75 255 PRO A CA 1
ATOM 2040 C C . PRO A 1 255 ? -15.706 -19.841 2.936 1.00 66.75 255 PRO A C 1
ATOM 2042 O O . PRO A 1 255 ? -15.528 -19.611 4.139 1.00 66.75 255 PRO A O 1
ATOM 2045 N N . PRO A 1 256 ? -16.943 -19.774 2.386 1.00 74.44 256 PRO A N 1
ATOM 2046 C CA . PRO A 1 256 ? -18.126 -19.240 3.070 1.00 74.44 256 PRO A CA 1
ATOM 2047 C C . PRO A 1 256 ? -18.379 -19.835 4.456 1.00 74.44 256 PRO A C 1
ATOM 2049 O O . PRO A 1 256 ? -18.762 -20.996 4.611 1.00 74.44 256 PRO A O 1
ATOM 2052 N N . LEU A 1 257 ? -18.257 -19.003 5.492 1.00 77.94 257 LEU A N 1
ATOM 2053 C CA . LEU A 1 257 ? -18.621 -19.394 6.854 1.00 77.94 257 LEU A CA 1
ATOM 2054 C C . LEU A 1 257 ? -20.136 -19.575 7.000 1.00 77.94 257 LEU A C 1
ATOM 2056 O O . LEU A 1 257 ? -20.924 -18.716 6.583 1.00 77.94 257 LEU A O 1
ATOM 2060 N N . ARG A 1 258 ? -20.551 -20.631 7.715 1.00 84.69 258 ARG A N 1
ATOM 2061 C CA . ARG A 1 258 ? -21.942 -20.796 8.176 1.00 84.69 258 ARG A CA 1
ATOM 2062 C C . ARG A 1 258 ? -22.385 -19.565 8.974 1.00 84.69 258 ARG A C 1
ATOM 2064 O O . ARG A 1 258 ? -21.585 -18.963 9.686 1.00 84.69 258 ARG A O 1
ATOM 2071 N N . ARG A 1 259 ? -23.678 -19.225 8.921 1.00 83.94 259 ARG A N 1
ATOM 2072 C CA . ARG A 1 259 ? -24.236 -18.023 9.577 1.00 83.94 259 ARG A CA 1
ATOM 2073 C C . ARG A 1 259 ? -23.871 -17.914 11.065 1.00 83.94 259 ARG A C 1
ATOM 2075 O O . ARG A 1 259 ? -23.488 -16.838 11.505 1.00 83.94 259 ARG A O 1
ATOM 2082 N N . ALA A 1 260 ? -23.942 -19.018 11.812 1.00 86.69 260 ALA A N 1
ATOM 2083 C CA . ALA A 1 260 ? -23.574 -19.040 13.229 1.00 86.69 260 ALA A CA 1
ATOM 2084 C C . ALA A 1 260 ? -22.080 -18.743 13.453 1.00 86.69 260 ALA A C 1
ATOM 2086 O O . ALA A 1 260 ? -21.743 -17.901 14.277 1.00 86.69 260 ALA A O 1
ATOM 2087 N N . ALA A 1 261 ? -21.192 -19.366 12.670 1.00 87.50 261 ALA A N 1
ATOM 2088 C CA . ALA A 1 261 ? -19.752 -19.114 12.745 1.00 87.50 261 ALA A CA 1
ATOM 2089 C C . ALA A 1 261 ? -19.415 -17.660 12.385 1.00 87.50 261 ALA A C 1
ATOM 2091 O O . ALA A 1 261 ? -18.614 -17.025 13.060 1.00 87.50 261 ALA A O 1
ATOM 2092 N N . PHE A 1 262 ? -20.084 -17.099 11.375 1.00 88.94 262 PHE A N 1
ATOM 2093 C CA . PHE A 1 262 ? -19.905 -15.693 11.023 1.00 88.94 262 PHE A CA 1
ATOM 2094 C C . PHE A 1 262 ? -20.355 -14.749 12.137 1.00 88.94 262 PHE A C 1
ATOM 2096 O O . PHE A 1 262 ? -19.649 -13.797 12.436 1.00 88.94 262 PHE A O 1
ATOM 2103 N N . SER A 1 263 ? -21.473 -15.041 12.806 1.00 90.62 263 SER A N 1
ATOM 2104 C CA . SER A 1 263 ? -21.907 -14.256 13.966 1.00 90.62 263 SER A CA 1
ATOM 2105 C C . SER A 1 263 ? -20.861 -14.254 15.084 1.00 90.62 263 SER A C 1
ATOM 2107 O O . SER A 1 263 ? -20.662 -13.221 15.715 1.00 90.62 263 SER A O 1
ATOM 2109 N N . VAL A 1 264 ? -20.179 -15.382 15.316 1.00 91.94 264 VAL A N 1
ATOM 2110 C CA . VAL A 1 264 ? -19.077 -15.460 16.288 1.00 91.94 264 VAL A CA 1
ATOM 2111 C C . VAL A 1 264 ? -17.904 -14.587 15.844 1.00 91.94 264 VAL A C 1
ATOM 2113 O O . VAL A 1 264 ? -17.397 -13.811 16.649 1.00 91.94 264 VAL A O 1
ATOM 2116 N N . VAL A 1 265 ? -17.511 -14.647 14.567 1.00 91.31 265 VAL A N 1
ATOM 2117 C CA . VAL A 1 265 ? -16.455 -13.777 14.020 1.00 91.31 265 VAL A CA 1
ATOM 2118 C C . VAL A 1 265 ? -16.824 -12.299 14.165 1.00 91.31 265 VAL A C 1
ATOM 2120 O O . VAL A 1 265 ? -15.990 -11.527 14.627 1.00 91.31 265 VAL A O 1
ATOM 2123 N N . CYS A 1 266 ? -18.066 -11.901 13.864 1.00 93.62 266 CYS A N 1
ATOM 2124 C CA . CYS A 1 266 ? -18.535 -10.527 14.071 1.00 93.62 266 CYS A CA 1
ATOM 2125 C C . CYS A 1 266 ? -18.368 -10.081 15.529 1.00 93.62 266 CYS A C 1
ATOM 2127 O O . CYS A 1 266 ? -17.869 -8.986 15.772 1.00 93.62 266 CYS A O 1
ATOM 2129 N N . SER A 1 267 ? -18.745 -10.926 16.494 1.00 95.50 267 SER A N 1
ATOM 2130 C CA . SER A 1 267 ? -18.585 -10.625 17.921 1.00 95.50 267 SER A CA 1
ATOM 2131 C C . SER A 1 267 ? -17.114 -10.491 18.323 1.00 95.50 267 SER A C 1
ATOM 2133 O O . SER A 1 267 ? -16.761 -9.547 19.027 1.00 95.50 267 SER A O 1
ATOM 2135 N N . LEU A 1 268 ? -16.248 -11.397 17.852 1.00 95.44 268 LEU A N 1
ATOM 2136 C CA . LEU A 1 268 ? -14.809 -11.355 18.133 1.00 95.44 268 LEU A CA 1
ATOM 2137 C C . LEU A 1 268 ? -14.166 -10.091 17.555 1.00 95.44 268 LEU A C 1
ATOM 2139 O O . LEU A 1 268 ? -13.457 -9.384 18.264 1.00 95.44 268 LEU A O 1
ATOM 2143 N N . VAL A 1 269 ? -14.457 -9.769 16.294 1.00 95.62 269 VAL A N 1
ATOM 2144 C CA . VAL A 1 269 ? -13.934 -8.566 15.636 1.00 95.62 269 VAL A CA 1
ATOM 2145 C C . VAL A 1 269 ? -14.462 -7.303 16.314 1.00 95.62 269 VAL A C 1
ATOM 2147 O O . VAL A 1 269 ? -13.683 -6.396 16.590 1.00 95.62 269 VAL A O 1
ATOM 2150 N N . ARG A 1 270 ? -15.753 -7.247 16.667 1.00 97.44 270 ARG A N 1
ATOM 2151 C CA . ARG A 1 270 ? -16.336 -6.103 17.387 1.00 97.44 270 ARG A CA 1
ATOM 2152 C C . ARG A 1 270 ? -15.651 -5.853 18.732 1.00 97.44 270 ARG A C 1
ATOM 2154 O O . ARG A 1 270 ? -15.444 -4.690 19.088 1.00 97.44 270 ARG A O 1
ATOM 2161 N N . ALA A 1 271 ? -15.332 -6.915 19.472 1.00 97.88 271 ALA A N 1
ATOM 2162 C CA . ALA A 1 271 ? -14.597 -6.821 20.730 1.00 97.88 271 ALA A CA 1
ATOM 2163 C C . ALA A 1 271 ? -13.149 -6.367 20.492 1.00 97.88 271 ALA A C 1
ATOM 2165 O O . ALA A 1 271 ? -12.713 -5.390 21.096 1.00 97.88 271 ALA A O 1
ATOM 2166 N N . ALA A 1 272 ? -12.446 -7.004 19.550 1.00 97.75 272 ALA A N 1
ATOM 2167 C CA . ALA A 1 272 ? -11.068 -6.668 19.200 1.00 97.75 272 ALA A CA 1
ATOM 2168 C C . ALA A 1 272 ? -10.912 -5.200 18.776 1.00 97.75 272 ALA A C 1
ATOM 2170 O O . ALA A 1 272 ? -10.025 -4.517 19.277 1.00 97.75 272 ALA A O 1
ATOM 2171 N N . VAL A 1 273 ? -11.812 -4.682 17.933 1.00 98.06 273 VAL A N 1
ATOM 2172 C CA . VAL A 1 273 ? -11.838 -3.265 17.529 1.00 98.06 273 VAL A CA 1
ATOM 2173 C C . VAL A 1 273 ? -11.941 -2.336 18.747 1.00 98.06 273 VAL A C 1
ATOM 2175 O O . VAL A 1 273 ? -11.187 -1.374 18.856 1.00 98.06 273 VAL A O 1
ATOM 2178 N N . GLY A 1 274 ? -12.822 -2.635 19.708 1.00 98.19 274 GLY A N 1
ATOM 2179 C CA . GLY A 1 274 ? -12.938 -1.829 20.931 1.00 98.19 274 GLY A CA 1
ATOM 2180 C C . GLY A 1 274 ? -11.687 -1.894 21.814 1.00 98.19 274 GLY A C 1
ATOM 2181 O O . GLY A 1 274 ? -11.242 -0.883 22.355 1.00 98.19 274 GLY A O 1
ATOM 2182 N N . HIS A 1 275 ? -11.078 -3.074 21.937 1.00 98.38 275 HIS A N 1
ATOM 2183 C CA . HIS A 1 275 ? -9.852 -3.240 22.715 1.00 98.38 275 HIS A CA 1
ATOM 2184 C C . HIS A 1 275 ? -8.641 -2.560 22.071 1.00 98.38 275 HIS A C 1
ATOM 2186 O O . HIS A 1 275 ? -7.805 -2.023 22.795 1.00 98.38 275 HIS A O 1
ATOM 2192 N N . LEU A 1 276 ? -8.561 -2.529 20.738 1.00 97.81 276 LEU A N 1
ATOM 2193 C CA . LEU A 1 276 ? -7.524 -1.794 20.013 1.00 97.81 276 LEU A CA 1
ATOM 2194 C C . LEU A 1 276 ? -7.622 -0.284 20.249 1.00 97.81 276 LEU A C 1
ATOM 2196 O O . LEU A 1 276 ? -6.593 0.359 20.414 1.00 97.81 276 LEU A O 1
ATOM 2200 N N . GLU A 1 277 ? -8.828 0.280 20.336 1.00 97.69 277 GLU A N 1
ATOM 2201 C CA . GLU A 1 277 ? -9.016 1.695 20.691 1.00 97.69 277 GLU A CA 1
ATOM 2202 C C . GLU A 1 277 ? -8.613 1.986 22.140 1.00 97.69 277 GLU A C 1
ATOM 2204 O O . GLU A 1 277 ? -7.904 2.956 22.411 1.00 97.69 277 GLU A O 1
ATOM 2209 N N . SER A 1 278 ? -8.981 1.104 23.074 1.00 97.06 278 SER A N 1
ATOM 2210 C CA . SER A 1 278 ? -8.528 1.215 24.465 1.00 97.06 278 SER A CA 1
ATOM 2211 C C . SER A 1 278 ? -7.003 1.113 24.583 1.00 97.06 278 SER A C 1
ATOM 2213 O O . SER A 1 278 ? -6.400 1.863 25.351 1.00 97.06 278 SER A O 1
ATOM 2215 N N . PHE A 1 279 ? -6.366 0.227 23.819 1.00 96.12 279 PHE A N 1
ATOM 2216 C CA . PHE A 1 279 ? -4.911 0.151 23.733 1.00 96.12 279 PHE A CA 1
ATOM 2217 C C . PHE A 1 279 ? -4.308 1.432 23.143 1.00 96.12 279 PHE A C 1
ATOM 2219 O O . PHE A 1 279 ? -3.411 2.003 23.753 1.00 96.12 279 PHE A O 1
ATOM 2226 N N . ASP A 1 280 ? -4.829 1.922 22.015 1.00 95.38 280 ASP A N 1
ATOM 2227 C CA . ASP A 1 280 ? -4.318 3.116 21.331 1.00 95.38 280 ASP A CA 1
ATOM 2228 C C . ASP A 1 280 ? -4.348 4.366 22.215 1.00 95.38 280 ASP A C 1
ATOM 2230 O O . ASP A 1 280 ? -3.386 5.127 22.244 1.00 95.38 280 ASP A O 1
ATOM 2234 N N . SER A 1 281 ? -5.411 4.526 23.010 1.00 94.31 281 SER A N 1
ATOM 2235 C CA . SER A 1 281 ? -5.561 5.639 23.956 1.00 94.31 281 SER A CA 1
ATOM 2236 C C . SER A 1 281 ? -4.478 5.703 25.042 1.00 94.31 281 SER A C 1
ATOM 2238 O O . SER A 1 281 ? -4.284 6.755 25.648 1.00 94.31 281 SER A O 1
ATOM 2240 N N . GLN A 1 282 ? -3.771 4.594 25.284 1.00 92.19 282 GLN A N 1
ATOM 2241 C CA . GLN A 1 282 ? -2.677 4.490 26.254 1.00 92.19 282 GLN A CA 1
ATOM 2242 C C . GLN A 1 282 ? -1.298 4.712 25.619 1.00 92.19 282 GLN A C 1
ATOM 2244 O O . GLN A 1 282 ? -0.287 4.658 26.318 1.00 92.19 282 GLN A O 1
ATOM 2249 N N . LEU A 1 283 ? -1.235 4.920 24.302 1.00 89.00 283 LEU A N 1
ATOM 2250 C CA . LEU A 1 283 ? 0.011 5.119 23.578 1.00 89.00 283 LEU A CA 1
ATOM 2251 C C . LEU A 1 283 ? 0.333 6.600 23.414 1.00 89.00 283 LEU A C 1
ATOM 2253 O O . LEU A 1 283 ? -0.532 7.432 23.139 1.00 89.00 283 LEU A O 1
ATOM 2257 N N . ASP A 1 284 ? 1.624 6.910 23.476 1.00 79.75 284 ASP A N 1
ATOM 2258 C CA . ASP A 1 284 ? 2.113 8.224 23.092 1.00 79.75 284 ASP A CA 1
ATOM 2259 C C . ASP A 1 284 ? 1.954 8.438 21.580 1.00 79.75 284 ASP A C 1
ATOM 2261 O O . ASP A 1 284 ? 2.105 7.520 20.762 1.00 79.75 284 ASP A O 1
ATOM 2265 N N . ARG A 1 285 ? 1.722 9.696 21.190 1.00 67.31 285 ARG A N 1
ATOM 2266 C CA . ARG A 1 285 ? 1.532 10.098 19.784 1.00 67.31 285 ARG A CA 1
ATOM 2267 C C . ARG A 1 285 ? 2.746 9.817 18.882 1.00 67.31 285 ARG A C 1
ATOM 2269 O O . ARG A 1 285 ? 2.598 9.849 17.668 1.00 67.31 285 ARG A O 1
ATOM 2276 N N . GLY A 1 286 ? 3.916 9.534 19.460 1.00 65.81 286 GLY A N 1
ATOM 2277 C CA . GLY A 1 286 ? 5.163 9.216 18.751 1.00 65.81 286 GLY A CA 1
ATOM 2278 C C . GLY A 1 286 ? 5.525 7.727 18.695 1.00 65.81 286 GLY A C 1
ATOM 2279 O O . GLY A 1 286 ? 6.654 7.398 18.340 1.00 65.81 286 GLY A O 1
ATOM 2280 N N . ALA A 1 287 ? 4.625 6.815 19.078 1.00 73.38 287 ALA A N 1
ATOM 2281 C CA . ALA A 1 287 ? 4.916 5.383 19.028 1.00 73.38 287 ALA A CA 1
ATOM 2282 C C . ALA A 1 287 ? 5.274 4.929 17.599 1.00 73.38 287 ALA A C 1
ATOM 2284 O O . ALA A 1 287 ? 4.511 5.138 16.660 1.00 73.38 287 ALA A O 1
ATOM 2285 N N . GLY A 1 288 ? 6.442 4.299 17.445 1.00 83.50 288 GLY A N 1
ATOM 2286 C CA . GLY A 1 288 ? 6.959 3.895 16.138 1.00 83.50 288 GLY A CA 1
ATOM 2287 C C . GLY A 1 288 ? 6.167 2.754 15.492 1.00 83.50 288 GLY A C 1
ATOM 2288 O O . GLY A 1 288 ? 6.027 1.677 16.077 1.00 83.50 288 GLY A O 1
ATOM 2289 N N . ASP A 1 289 ? 5.744 2.966 14.244 1.00 88.81 289 ASP A N 1
ATOM 2290 C CA . ASP A 1 289 ? 4.941 2.036 13.435 1.00 88.81 289 ASP A CA 1
ATOM 2291 C C . ASP A 1 289 ? 5.503 0.609 13.375 1.00 88.81 289 ASP A C 1
ATOM 2293 O O . ASP A 1 289 ? 4.749 -0.359 13.471 1.00 88.81 289 ASP A O 1
ATOM 2297 N N . ALA A 1 290 ? 6.829 0.455 13.270 1.00 91.00 290 ALA A N 1
ATOM 2298 C CA . ALA A 1 290 ? 7.479 -0.860 13.234 1.00 91.00 290 ALA A CA 1
ATOM 2299 C C . ALA A 1 290 ? 7.190 -1.666 14.508 1.00 91.00 290 ALA A C 1
ATOM 2301 O O . ALA A 1 290 ? 6.790 -2.828 14.456 1.00 91.00 290 ALA A O 1
ATOM 2302 N N . SER A 1 291 ? 7.378 -1.030 15.666 1.00 90.94 291 SER A N 1
ATOM 2303 C CA . SER A 1 291 ? 7.159 -1.652 16.968 1.00 90.94 291 SER A CA 1
ATOM 2304 C C . SER A 1 291 ? 5.677 -1.965 17.180 1.00 90.94 291 SER A C 1
ATOM 2306 O O . SER A 1 291 ? 5.355 -2.949 17.846 1.00 90.94 291 SER A O 1
ATOM 2308 N N . LEU A 1 292 ? 4.770 -1.154 16.616 1.00 92.56 292 LEU A N 1
ATOM 2309 C CA . LEU A 1 292 ? 3.326 -1.363 16.744 1.00 92.56 292 LEU A CA 1
ATOM 2310 C C . LEU A 1 292 ? 2.911 -2.588 15.949 1.00 92.56 292 LEU A C 1
ATOM 2312 O O . LEU A 1 292 ? 2.312 -3.503 16.507 1.00 92.56 292 LEU A O 1
ATOM 2316 N N . LEU A 1 293 ? 3.331 -2.657 14.687 1.00 92.25 293 LEU A N 1
ATOM 2317 C CA . LEU A 1 293 ? 3.125 -3.818 13.829 1.00 92.25 293 LEU A CA 1
ATOM 2318 C C . LEU A 1 293 ? 3.683 -5.097 14.466 1.00 92.25 293 LEU A C 1
ATOM 2320 O O . LEU A 1 293 ? 2.981 -6.103 14.554 1.00 92.25 293 LEU A O 1
ATOM 2324 N N . LEU A 1 294 ? 4.911 -5.057 14.990 1.00 91.44 294 LEU A N 1
ATOM 2325 C CA . LEU A 1 294 ? 5.519 -6.196 15.690 1.00 91.44 294 LEU A CA 1
ATOM 2326 C C . LEU A 1 294 ? 4.795 -6.573 16.988 1.00 91.44 294 LEU A C 1
ATOM 2328 O O . LEU A 1 294 ? 4.836 -7.732 17.391 1.00 91.44 294 LEU A O 1
ATOM 2332 N N . THR A 1 295 ? 4.154 -5.617 17.662 1.00 93.38 295 THR A N 1
ATOM 2333 C CA . THR A 1 295 ? 3.361 -5.887 18.868 1.00 93.38 295 THR A CA 1
ATOM 2334 C C . THR A 1 295 ? 2.044 -6.558 18.503 1.00 93.38 295 THR A C 1
ATOM 2336 O O . THR A 1 295 ? 1.711 -7.590 19.080 1.00 93.38 295 THR A O 1
ATOM 2339 N N . LEU A 1 296 ? 1.315 -6.004 17.533 1.00 93.69 296 LEU A N 1
ATOM 2340 C CA . LEU A 1 296 ? -0.008 -6.479 17.126 1.00 93.69 296 LEU A CA 1
ATOM 2341 C C . LEU A 1 296 ? 0.044 -7.879 16.505 1.00 93.69 296 LEU A C 1
ATOM 2343 O O . LEU A 1 296 ? -0.794 -8.722 16.811 1.00 93.69 296 LEU A O 1
ATOM 2347 N N . THR A 1 297 ? 1.074 -8.162 15.706 1.00 91.25 297 THR A N 1
ATOM 2348 C CA . THR A 1 297 ? 1.264 -9.463 15.034 1.00 91.25 297 THR A CA 1
ATOM 2349 C C . THR A 1 297 ? 1.572 -10.627 15.984 1.00 91.25 297 THR A C 1
ATOM 2351 O O . THR A 1 297 ? 1.597 -11.777 15.556 1.00 91.25 297 THR A O 1
ATOM 2354 N N . ARG A 1 298 ? 1.769 -10.368 17.285 1.00 91.25 298 ARG A N 1
ATOM 2355 C CA . ARG A 1 298 ? 1.944 -11.411 18.315 1.00 91.25 298 ARG A CA 1
ATOM 2356 C C . ARG A 1 298 ? 0.634 -11.970 18.861 1.00 91.25 298 ARG A C 1
ATOM 2358 O O . ARG A 1 298 ? 0.684 -12.884 19.679 1.00 91.25 298 ARG A O 1
ATOM 2365 N N . PHE A 1 299 ? -0.503 -11.403 18.471 1.00 93.38 299 PHE A N 1
ATOM 2366 C CA . PHE A 1 299 ? -1.807 -11.763 19.011 1.00 93.38 299 PHE A CA 1
ATOM 2367 C C . PHE A 1 299 ? -2.667 -12.426 17.947 1.00 93.38 299 PHE A C 1
ATOM 2369 O O . PHE A 1 299 ? -2.755 -11.946 16.822 1.00 93.38 299 PHE A O 1
ATOM 2376 N N . GLY A 1 300 ? -3.370 -13.492 18.324 1.00 92.69 300 GLY A N 1
ATOM 2377 C CA . GLY A 1 300 ? -4.484 -14.010 17.535 1.00 92.69 300 GLY A CA 1
ATOM 2378 C C . GLY A 1 300 ? -5.751 -13.160 17.688 1.00 92.69 300 GLY A C 1
ATOM 2379 O O . GLY A 1 300 ? -5.929 -12.451 18.679 1.00 92.69 300 GLY A O 1
ATOM 2380 N N . LEU A 1 301 ? -6.706 -13.304 16.759 1.00 92.19 301 LEU A N 1
ATOM 2381 C CA . LEU A 1 301 ? -7.996 -12.597 16.832 1.00 92.19 301 LEU A CA 1
ATOM 2382 C C . LEU A 1 301 ? -8.752 -12.870 18.147 1.00 92.19 301 LEU A C 1
ATOM 2384 O O . LEU A 1 301 ? -9.316 -11.952 18.734 1.00 92.19 301 LEU A O 1
ATOM 2388 N N . ILE A 1 302 ? -8.746 -14.119 18.627 1.00 94.50 302 ILE A N 1
ATOM 2389 C CA . ILE A 1 302 ? -9.389 -14.492 19.899 1.00 94.50 302 ILE A CA 1
ATOM 2390 C C . ILE A 1 302 ? -8.716 -13.775 21.075 1.00 94.50 302 ILE A C 1
ATOM 2392 O O . ILE A 1 302 ? -9.397 -13.316 21.986 1.00 94.50 302 ILE A O 1
ATOM 2396 N N . GLU A 1 303 ? -7.390 -13.642 21.046 1.00 96.12 303 GLU A N 1
ATOM 2397 C CA . GLU A 1 303 ? -6.658 -12.952 22.106 1.00 96.12 303 GLU A CA 1
ATOM 2398 C C . GLU A 1 303 ? -6.944 -11.454 22.105 1.00 96.12 303 GLU A C 1
ATOM 2400 O O . GLU A 1 303 ? -7.116 -10.894 23.182 1.00 96.12 303 GLU A O 1
ATOM 2405 N N . LEU A 1 304 ? -7.053 -10.822 20.929 1.00 96.44 304 LEU A N 1
ATOM 2406 C CA . LEU A 1 304 ? -7.461 -9.417 20.809 1.00 96.44 304 LEU A CA 1
ATOM 2407 C C . LEU A 1 304 ? -8.909 -9.190 21.262 1.00 96.44 304 LEU A C 1
ATOM 2409 O O . LEU A 1 304 ? -9.235 -8.134 21.799 1.00 96.44 304 LEU A O 1
ATOM 2413 N N . ALA A 1 305 ? -9.781 -10.179 21.081 1.00 96.88 305 ALA A N 1
ATOM 2414 C CA . ALA A 1 305 ? -11.164 -10.125 21.541 1.00 96.88 305 ALA A CA 1
ATOM 2415 C C . ALA A 1 305 ? -11.320 -10.361 23.058 1.00 96.88 305 ALA A C 1
ATOM 2417 O O . ALA A 1 305 ? -12.399 -10.116 23.596 1.00 96.88 305 ALA A O 1
ATOM 2418 N N . SER A 1 306 ? -10.275 -10.824 23.755 1.00 97.25 306 SER A N 1
ATOM 2419 C CA . SER A 1 306 ? -10.312 -11.096 25.199 1.00 97.25 306 SER A CA 1
ATOM 2420 C C . SER A 1 306 ? -10.362 -9.800 26.018 1.00 97.25 306 SER A C 1
ATOM 2422 O O . SER A 1 306 ? -9.666 -8.851 25.659 1.00 97.25 306 SER A O 1
ATOM 2424 N N . PRO A 1 307 ? -11.086 -9.738 27.152 1.00 96.56 307 PRO A N 1
ATOM 2425 C CA . PRO A 1 307 ? -11.107 -8.558 28.028 1.00 96.56 307 PRO A CA 1
ATOM 2426 C C . PRO A 1 307 ? -9.721 -8.103 28.521 1.00 96.56 307 PRO A C 1
ATOM 2428 O O . PRO A 1 307 ? -9.504 -6.933 28.821 1.00 96.56 307 PRO A O 1
ATOM 2431 N N . GLU A 1 308 ? -8.753 -9.017 28.591 1.00 96.00 308 GLU A N 1
ATOM 2432 C CA . GLU A 1 308 ? -7.374 -8.751 29.000 1.00 96.00 308 GLU A CA 1
ATOM 2433 C C . GLU A 1 308 ? -6.510 -8.167 27.871 1.00 96.00 308 GLU A C 1
ATOM 2435 O O . GLU A 1 308 ? -5.353 -7.811 28.121 1.00 96.00 308 GLU A O 1
ATOM 2440 N N . ALA A 1 309 ? -7.030 -8.084 26.639 1.00 96.06 309 ALA A N 1
ATOM 2441 C CA . ALA A 1 309 ? -6.274 -7.652 25.467 1.00 96.06 309 ALA A CA 1
ATOM 2442 C C . ALA A 1 309 ? -5.622 -6.274 25.644 1.00 96.06 309 ALA A C 1
ATOM 2444 O O . ALA A 1 309 ? -4.412 -6.200 25.420 1.00 96.06 309 ALA A O 1
ATOM 2445 N N . PRO A 1 310 ? -6.317 -5.212 26.117 1.00 95.31 310 PRO A N 1
ATOM 2446 C CA . PRO A 1 310 ? -5.690 -3.898 26.269 1.00 95.31 310 PRO A CA 1
ATOM 2447 C C . PRO A 1 310 ? -4.459 -3.941 27.184 1.00 95.31 310 PRO A C 1
ATOM 2449 O O . PRO A 1 310 ? -3.396 -3.446 26.818 1.00 95.31 310 PRO A O 1
ATOM 2452 N N . ARG A 1 311 ? -4.559 -4.619 28.337 1.00 95.19 311 ARG A N 1
ATOM 2453 C CA . ARG A 1 311 ? -3.437 -4.773 29.278 1.00 95.19 311 ARG A CA 1
ATOM 2454 C C . ARG A 1 311 ? -2.282 -5.558 28.651 1.00 95.19 311 ARG A C 1
ATOM 2456 O O . ARG A 1 311 ? -1.132 -5.132 28.729 1.00 95.19 311 ARG A O 1
ATOM 2463 N N . ARG A 1 312 ? -2.573 -6.701 28.016 1.00 96.06 312 ARG A N 1
ATOM 2464 C CA . ARG A 1 312 ? -1.543 -7.549 27.387 1.00 96.06 312 ARG A CA 1
ATOM 2465 C C . ARG A 1 312 ? -0.841 -6.835 26.230 1.00 96.06 312 ARG A C 1
ATOM 2467 O O . ARG A 1 312 ? 0.359 -7.052 26.039 1.00 96.06 312 ARG A O 1
ATOM 2474 N N . LEU A 1 313 ? -1.565 -6.015 25.468 1.00 95.62 313 LEU A N 1
ATOM 2475 C CA . LEU A 1 313 ? -1.019 -5.205 24.380 1.00 95.62 313 LEU A CA 1
ATOM 2476 C C . LEU A 1 313 ? -0.037 -4.161 24.913 1.00 95.62 313 LEU A C 1
ATOM 2478 O O . LEU A 1 313 ? 1.082 -4.103 24.413 1.00 95.62 313 LEU A O 1
ATOM 2482 N N . VAL A 1 314 ? -0.389 -3.422 25.972 1.00 93.56 314 VAL A N 1
ATOM 2483 C CA . VAL A 1 314 ? 0.525 -2.461 26.622 1.00 93.56 314 VAL A CA 1
ATOM 2484 C C . VAL A 1 314 ? 1.796 -3.149 27.124 1.00 93.56 314 VAL A C 1
ATOM 2486 O O . VAL A 1 314 ? 2.901 -2.691 26.846 1.00 93.56 314 VAL A O 1
ATOM 2489 N N . GLU A 1 315 ? 1.672 -4.299 27.790 1.00 92.50 315 GLU A N 1
ATOM 2490 C CA . GLU A 1 315 ? 2.836 -5.049 28.283 1.00 92.50 315 GLU A CA 1
ATOM 2491 C C . GLU A 1 315 ? 3.762 -5.521 27.152 1.00 92.50 315 GLU A C 1
ATOM 2493 O O . GLU A 1 315 ? 4.989 -5.456 27.271 1.00 92.50 315 GLU A O 1
ATOM 2498 N N . ASN A 1 316 ? 3.193 -5.994 26.038 1.00 91.88 316 ASN A N 1
ATOM 2499 C CA . ASN A 1 316 ? 3.975 -6.408 24.872 1.00 91.88 316 ASN A CA 1
ATOM 2500 C C . ASN A 1 316 ? 4.575 -5.220 24.123 1.00 91.88 316 ASN A C 1
ATOM 2502 O O . ASN A 1 316 ? 5.705 -5.325 23.642 1.00 91.88 316 ASN A O 1
ATOM 2506 N N . TRP A 1 317 ? 3.857 -4.102 24.062 1.00 90.56 317 TRP A N 1
ATOM 2507 C CA . TRP A 1 317 ? 4.338 -2.849 23.502 1.00 90.56 317 TRP A CA 1
ATOM 2508 C C . TRP A 1 317 ? 5.589 -2.371 24.241 1.00 90.56 317 TRP A C 1
ATOM 2510 O O . TRP A 1 317 ? 6.641 -2.216 23.619 1.00 90.56 317 TRP A O 1
ATOM 2520 N N . SER A 1 318 ? 5.531 -2.250 25.573 1.00 87.25 318 SER A N 1
ATOM 2521 C CA . SER A 1 318 ? 6.675 -1.819 26.389 1.00 87.25 318 SER A CA 1
ATOM 2522 C C . SER A 1 318 ? 7.900 -2.718 26.194 1.00 87.25 318 SER A C 1
ATOM 2524 O O . SER A 1 318 ? 9.024 -2.228 26.063 1.00 87.25 318 SER A O 1
ATOM 2526 N N . ARG A 1 319 ? 7.697 -4.041 26.113 1.00 85.94 319 ARG A N 1
ATOM 2527 C CA . ARG A 1 319 ? 8.777 -5.000 25.815 1.00 85.94 319 ARG A CA 1
ATOM 2528 C C . ARG A 1 319 ? 9.354 -4.807 24.415 1.00 85.94 319 ARG A C 1
ATOM 2530 O O . ARG A 1 319 ? 10.568 -4.853 24.253 1.00 85.94 319 ARG A O 1
ATOM 2537 N N . THR A 1 320 ? 8.503 -4.603 23.413 1.00 84.56 320 THR A N 1
ATOM 2538 C CA . THR A 1 320 ? 8.931 -4.441 22.018 1.00 84.56 320 THR A CA 1
ATOM 2539 C C . THR A 1 320 ? 9.740 -3.161 21.850 1.00 84.56 320 THR A C 1
ATOM 2541 O O . THR A 1 320 ? 10.851 -3.229 21.344 1.00 84.56 320 THR A O 1
ATOM 2544 N N . VAL A 1 321 ? 9.263 -2.027 22.370 1.00 82.94 321 VAL A N 1
ATOM 2545 C CA . VAL A 1 321 ? 10.001 -0.751 22.334 1.00 82.94 321 VAL A CA 1
ATOM 2546 C C . VAL A 1 321 ? 11.371 -0.870 23.004 1.00 82.94 321 VAL A C 1
ATOM 2548 O O . VAL A 1 321 ? 12.365 -0.407 22.447 1.00 82.94 321 VAL A O 1
ATOM 2551 N N . THR A 1 322 ? 11.440 -1.555 24.151 1.00 76.75 322 THR A N 1
ATOM 2552 C CA . THR A 1 322 ? 12.701 -1.788 24.876 1.00 76.75 322 THR A CA 1
ATOM 2553 C C . THR A 1 322 ? 13.709 -2.577 24.033 1.00 76.75 322 THR A C 1
ATOM 2555 O O . THR A 1 322 ? 14.893 -2.246 24.019 1.00 76.75 322 THR A O 1
ATOM 2558 N N . LEU A 1 323 ? 13.253 -3.605 23.309 1.00 70.00 323 LEU A N 1
ATOM 2559 C CA . LEU A 1 323 ? 14.106 -4.438 22.454 1.00 70.00 323 LEU A CA 1
ATOM 2560 C C . LEU A 1 323 ? 14.530 -3.732 21.160 1.00 70.00 323 LEU A C 1
ATOM 2562 O O . LEU A 1 323 ? 15.641 -3.952 20.685 1.00 70.00 323 LEU A O 1
ATOM 2566 N N . SER A 1 324 ? 13.672 -2.879 20.598 1.00 63.19 324 SER A N 1
ATOM 2567 C CA . SER A 1 324 ? 13.932 -2.162 19.342 1.00 63.19 324 SER A CA 1
ATOM 2568 C C . SER A 1 324 ? 14.972 -1.041 19.472 1.00 63.19 324 SER A C 1
ATOM 2570 O O . SER A 1 324 ? 15.337 -0.437 18.467 1.00 63.19 324 SER A O 1
ATOM 2572 N N . GLY A 1 325 ? 15.420 -0.699 20.687 1.00 56.31 325 GLY A N 1
ATOM 2573 C CA . GLY A 1 325 ? 16.372 0.395 20.917 1.00 56.31 325 GLY A CA 1
ATOM 2574 C C . GLY A 1 325 ? 15.828 1.798 20.606 1.00 56.31 325 GLY A C 1
ATOM 2575 O O . GLY A 1 325 ? 16.565 2.774 20.742 1.00 56.31 325 GLY A O 1
ATOM 2576 N N . CYS A 1 326 ? 14.549 1.926 20.232 1.00 48.94 326 CYS A N 1
ATOM 2577 C CA . CYS A 1 326 ? 13.851 3.205 20.137 1.00 48.94 326 CYS A CA 1
ATOM 2578 C C . CYS A 1 326 ? 13.629 3.740 21.553 1.00 48.94 326 CYS A C 1
ATOM 2580 O O . CYS A 1 326 ? 12.627 3.431 22.197 1.00 48.94 326 CYS A O 1
ATOM 2582 N N . LYS A 1 327 ? 14.578 4.534 22.053 1.00 37.44 327 LYS A N 1
ATOM 2583 C CA . LYS A 1 327 ? 14.275 5.461 23.143 1.00 37.44 327 LYS A CA 1
ATOM 2584 C C . LYS A 1 327 ? 13.216 6.450 22.640 1.00 37.44 327 LYS A C 1
ATOM 2586 O O . LYS A 1 327 ? 13.327 6.914 21.506 1.00 37.44 327 LYS A O 1
ATOM 2591 N N . GLN A 1 328 ? 12.199 6.652 23.482 1.00 43.88 328 GLN A N 1
ATOM 2592 C CA . GLN A 1 328 ? 11.118 7.634 23.342 1.00 43.88 328 GLN A CA 1
ATOM 2593 C C . GLN A 1 328 ? 11.647 9.017 22.963 1.00 43.88 328 GLN A C 1
ATOM 2595 O O . GLN A 1 328 ? 12.734 9.384 23.467 1.00 43.88 328 GLN A O 1
#

pLDDT: mean 91.24, std 8.97, range [37.44, 98.38]

Radius of gyration: 22.11 Å; Cα contacts (8 Å, |Δi|>4): 481; chains: 1; bounding box: 63×39×61 Å